Protein 2A4C (pdb70)

Solvent-accessible surface area: 10199 Å² total; per-residue (Å²): 113,11,22,32,34,39,38,18,35,6,32,43,136,68,18,8,128,107,86,20,36,0,3,77,0,40,0,92,97,30,91,73,82,11,90,7,43,1,61,20,40,53,73,21,32,60,92,27,0,61,39,74,50,121,52,0,50,1,54,0,49,94,77,4,46,100,158,126,91,43,79,14,44,3,67,0,34,0,12,36,65,123,73,74,158,99,70,16,75,77,27,93,0,24,0,58,0,52,136,108,16,22,40,34,46,32,19,33,4,39,40,140,70,13,8,126,110,89,24,35,0,2,90,0,34,0,96,100,27,97,63,90,19,73,7,43,2,56,22,42,44,78,20,30,64,75,27,0,69,34,73,52,141,38,0,38,0,63,1,41,103,98,10,63,87,160,143,104,48,69,10,45,0,50,0,43,0,5,36,64,117,85,72,171,87,79,12,75,76,33,111,0,50,0,48,1,54,146

B-factor: mean 41.28, std 3.28, range [13.73, 61.21]

Sequence (198 aa):
SGWVWNQFFVIEEYTGPDPVLVGRLHSDIDSGDGNIKYILSGEGAGTIFVIDDKSGNIHATKTLDREERAQYTLMAQAVDRDTNRPLEPPSEFIVKVQDSGWVWNQFFVIEEYTGPDPVLVGRLHSDIDSGDGNIKYILSGEGAGTIFVIDDKSGNIHATKTLDREERAQYTLMAQAVDRDTNRPLEPPSEFIVKVQD

Organism: Mus musculus (NCBI:txid10090)

Nearest PDB structures (foldseek):
  2a4c-assembly1_B  TM=9.997E-01  e=4.381E-19  Mus musculus
  1zvn-assembly1_B  TM=9.984E-01  e=4.769E-17  Gallus gallus
  2a4e-assembly1_A-2  TM=9.466E-01  e=1.191E-16  Mus musculus
  6cgs-assembly1_B  TM=9.658E-01  e=9.333E-16  Mus musculus
  6cg7-assembly1_B  TM=9.676E-01  e=4.068E-14  Mus musculus

Structure (mmCIF, N/CA/C/O backbone):
data_2A4C
#
_entry.id   2A4C
#
_cell.length_a   76.937
_cell.length_b   76.937
_cell.length_c   102.317
_cell.angle_alpha   90.00
_cell.angle_beta   90.00
_cell.angle_gamma   120.00
#
_symmetry.space_group_name_H-M   'P 32 2 1'
#
loop_
_entity.id
_entity.type
_entity.pdbx_description
1 polymer Cadherin-11
2 water water
#
loop_
_atom_site.group_PDB
_atom_site.id
_atom_site.type_symbol
_atom_site.label_atom_id
_atom_site.label_alt_id
_atom_site.label_comp_id
_atom_site.label_asym_id
_atom_site.label_entity_id
_atom_site.label_seq_id
_atom_site.pdbx_PDB_ins_code
_atom_site.Cartn_x
_atom_site.Cartn_y
_atom_site.Cartn_z
_atom_site.occupancy
_atom_site.B_iso_or_equiv
_atom_site.auth_seq_id
_atom_site.auth_comp_id
_atom_site.auth_asym_id
_atom_site.auth_atom_id
_atom_site.pdbx_PDB_model_num
ATOM 1 N N . SER A 1 1 ? 37.496 -27.203 -25.124 1.00 44.73 0 SER A N 1
ATOM 2 C CA . SER A 1 1 ? 36.513 -27.589 -24.060 1.00 44.38 0 SER A CA 1
ATOM 3 C C . SER A 1 1 ? 35.560 -26.424 -23.748 1.00 43.43 0 SER A C 1
ATOM 4 O O . SER A 1 1 ? 35.509 -25.441 -24.486 1.00 43.62 0 SER A O 1
ATOM 7 N N . GLY A 1 2 ? 34.800 -26.537 -22.666 1.00 42.25 1 GLY A N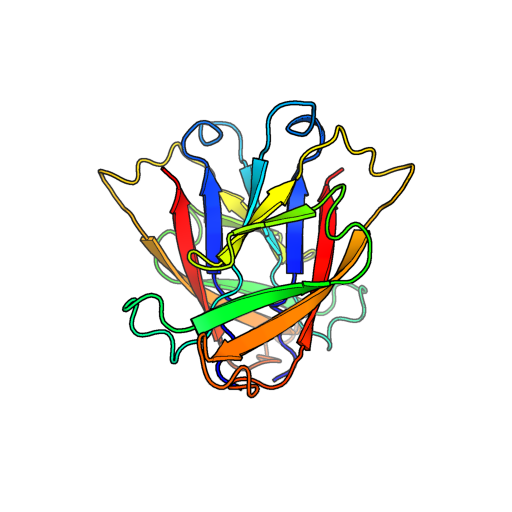 1
ATOM 8 C CA . GLY A 1 2 ? 33.871 -25.482 -22.283 1.00 41.00 1 GLY A CA 1
ATOM 9 C C . GLY A 1 2 ? 34.399 -24.460 -21.278 1.00 40.23 1 GLY A C 1
ATOM 10 O O . GLY A 1 2 ? 33.613 -23.717 -20.680 1.00 40.40 1 GLY A O 1
ATOM 11 N N . TRP A 1 3 ? 35.715 -24.421 -21.070 1.00 39.06 2 TRP A N 1
ATOM 12 C CA . TRP A 1 3 ? 36.303 -23.382 -20.247 1.00 38.03 2 TRP A CA 1
ATOM 13 C C . TRP A 1 3 ? 36.125 -22.042 -20.935 1.00 38.11 2 TRP A C 1
ATOM 14 O O . TRP A 1 3 ? 36.241 -21.956 -22.154 1.00 38.46 2 TRP A O 1
ATOM 25 N N . VAL A 1 4 ? 35.840 -20.997 -20.170 1.00 37.95 3 VAL A N 1
ATOM 26 C CA . VAL A 1 4 ? 35.625 -19.673 -20.746 1.00 37.81 3 VAL A CA 1
ATOM 27 C C . VAL A 1 4 ? 36.748 -18.738 -20.324 1.00 38.05 3 VAL A C 1
ATOM 28 O O . VAL A 1 4 ? 36.790 -18.299 -19.184 1.00 38.22 3 VAL A O 1
ATOM 32 N N . TRP A 1 5 ? 37.657 -18.418 -21.233 1.00 38.30 4 TRP A N 1
ATOM 33 C CA . TRP A 1 5 ? 38.830 -17.620 -20.842 1.00 38.38 4 TRP A CA 1
ATOM 34 C C . TRP A 1 5 ? 38.796 -16.205 -21.437 1.00 39.39 4 TRP A C 1
ATOM 35 O O . TRP A 1 5 ? 39.650 -15.357 -21.146 1.00 39.75 4 TRP A O 1
ATOM 46 N N . ASN A 1 6 ? 37.791 -15.949 -22.257 1.00 40.44 5 ASN A N 1
ATOM 47 C CA . ASN A 1 6 ? 37.805 -14.787 -23.131 1.00 41.31 5 ASN A CA 1
ATOM 48 C C . ASN A 1 6 ? 36.892 -13.697 -22.600 1.00 41.93 5 ASN A C 1
ATOM 49 O O . ASN A 1 6 ? 36.092 -13.108 -23.329 1.00 42.03 5 ASN A O 1
ATOM 54 N N . GLN A 1 7 ? 36.977 -13.448 -21.307 1.00 42.76 6 GLN A N 1
ATOM 55 C CA . GLN A 1 7 ? 36.360 -12.244 -20.801 1.00 43.88 6 GLN A CA 1
ATOM 56 C C . GLN A 1 7 ? 37.312 -11.538 -19.889 1.00 43.98 6 GLN A C 1
ATOM 57 O O . GLN A 1 7 ? 37.835 -12.143 -18.979 1.00 44.38 6 GLN A O 1
ATOM 63 N N . PHE A 1 8 ? 37.581 -10.272 -20.160 1.00 44.45 7 PHE A N 1
ATOM 64 C CA . PHE A 1 8 ? 38.295 -9.482 -19.186 1.00 45.18 7 PHE A CA 1
ATOM 65 C C . PHE A 1 8 ? 37.303 -8.825 -18.238 1.00 45.54 7 PHE A C 1
ATOM 66 O O . PHE A 1 8 ? 36.088 -9.003 -18.368 1.00 45.77 7 PHE A O 1
ATOM 74 N N . PHE A 1 9 ? 37.823 -8.092 -17.264 1.00 46.00 8 PHE A N 1
ATOM 75 C CA . PHE A 1 9 ? 36.982 -7.326 -16.341 1.00 46.54 8 PHE A CA 1
ATOM 76 C C . PHE A 1 9 ? 37.722 -6.033 -15.962 1.00 45.77 8 PHE A C 1
ATOM 77 O O . PHE A 1 9 ? 38.961 -5.964 -16.038 1.00 46.03 8 PHE A O 1
ATOM 85 N N . VAL A 1 10 ? 36.968 -5.025 -15.537 1.00 44.48 9 VAL A N 1
ATOM 86 C CA . VAL A 1 10 ? 37.557 -3.819 -14.981 1.00 43.34 9 VAL A CA 1
ATOM 87 C C . VAL A 1 10 ? 36.839 -3.492 -13.678 1.00 42.96 9 VAL A C 1
ATOM 88 O O . VAL A 1 10 ? 35.611 -3.545 -13.635 1.00 43.04 9 VAL A O 1
ATOM 92 N N . ILE A 1 11 ? 37.578 -3.196 -12.608 1.00 42.30 10 ILE A N 1
ATOM 93 C CA . ILE A 1 11 ? 36.926 -2.760 -11.368 1.00 41.82 10 ILE A CA 1
ATOM 94 C C . ILE A 1 11 ? 36.525 -1.305 -11.526 1.00 41.61 10 ILE A C 1
ATOM 95 O O . ILE A 1 11 ? 37.365 -0.459 -11.834 1.00 41.19 10 ILE A O 1
ATOM 100 N N . GLU A 1 12 ? 35.238 -1.027 -11.311 1.00 41.80 11 GLU A N 1
ATOM 101 C CA . GLU A 1 12 ? 34.673 0.310 -11.485 1.00 41.87 11 GLU A CA 1
ATOM 102 C C . GLU A 1 12 ? 35.575 1.375 -10.913 1.00 42.44 11 GLU A C 1
ATOM 103 O O . GLU A 1 12 ? 35.986 2.290 -11.628 1.00 42.91 11 GLU A O 1
ATOM 109 N N . GLU A 1 13 ? 35.909 1.242 -9.633 1.00 42.75 12 GLU A N 1
ATOM 110 C CA . GLU A 1 13 ? 36.617 2.311 -8.927 1.00 43.01 12 GLU A CA 1
ATOM 111 C C . GLU A 1 13 ? 38.066 2.571 -9.376 1.00 42.73 12 GLU A C 1
ATOM 112 O O . GLU A 1 13 ? 38.770 3.326 -8.732 1.00 42.88 12 GLU A O 1
ATOM 118 N N . TYR A 1 14 ? 38.499 1.956 -10.472 1.00 42.61 13 TYR A N 1
ATOM 119 C CA . TYR A 1 14 ? 39.802 2.251 -11.060 1.00 42.54 13 TYR A CA 1
ATOM 120 C C . TYR A 1 14 ? 39.673 2.942 -12.402 1.00 42.47 13 TYR A C 1
ATOM 121 O O . TYR A 1 14 ? 40.641 3.493 -12.929 1.00 42.81 13 TYR A O 1
ATOM 130 N N . THR A 1 15 ? 38.489 2.894 -12.987 1.00 42.01 14 THR A N 1
ATOM 131 C CA . THR A 1 15 ? 38.295 3.577 -14.243 1.00 41.65 14 THR A CA 1
ATOM 132 C C . THR A 1 15 ? 38.288 5.078 -13.988 1.00 41.41 14 THR A C 1
ATOM 133 O O . THR A 1 15 ? 38.069 5.511 -12.867 1.00 41.44 14 THR A O 1
ATOM 137 N N . GLY A 1 16 ? 38.565 5.864 -15.017 1.00 41.15 15 GLY A N 1
ATOM 138 C CA . GLY A 1 16 ? 38.694 7.301 -14.864 1.00 40.75 15 GLY A CA 1
ATOM 139 C C . GLY A 1 16 ? 39.311 7.870 -16.119 1.00 40.81 15 GLY A C 1
ATOM 140 O O . GLY A 1 16 ? 39.331 7.193 -17.149 1.00 40.72 15 GLY A O 1
ATOM 141 N N . PRO A 1 17 ? 39.814 9.118 -16.054 1.00 40.66 16 PRO A N 1
ATOM 142 C CA . PRO A 1 17 ? 40.518 9.681 -17.200 1.00 40.50 16 PRO A CA 1
ATOM 143 C C . PRO A 1 17 ? 41.914 9.068 -17.404 1.00 40.63 16 PRO A C 1
ATOM 144 O O . PRO A 1 17 ? 42.532 9.301 -18.435 1.00 41.03 16 PRO A O 1
ATOM 148 N N . ASP A 1 18 ? 42.404 8.293 -16.435 1.00 40.75 17 ASP A N 1
ATOM 149 C CA . ASP A 1 18 ? 43.657 7.551 -16.590 1.00 40.53 17 ASP A CA 1
ATOM 150 C C . ASP A 1 18 ? 43.361 6.175 -17.083 1.00 40.28 17 ASP A C 1
ATOM 151 O O . ASP A 1 18 ? 42.572 5.469 -16.462 1.00 40.62 17 ASP A O 1
ATOM 156 N N . PRO A 1 19 ? 43.960 5.802 -18.227 1.00 40.07 18 PRO A N 1
ATOM 157 C CA . PRO A 1 19 ? 43.774 4.492 -18.859 1.00 39.86 18 PRO A CA 1
ATOM 158 C C . PRO A 1 19 ? 44.154 3.337 -17.935 1.00 39.62 18 PRO A C 1
ATOM 159 O O . PRO A 1 19 ? 45.238 3.350 -17.362 1.00 39.59 18 PRO A O 1
ATOM 163 N N . VAL A 1 20 ? 43.255 2.365 -17.785 1.00 39.56 19 VAL A N 1
ATOM 164 C CA . VAL A 1 20 ? 43.516 1.166 -16.977 1.00 39.52 19 VAL A CA 1
ATOM 165 C C . VAL A 1 20 ? 43.729 -0.034 -17.880 1.00 39.40 19 VAL A C 1
ATOM 166 O O . VAL A 1 20 ? 42.997 -0.230 -18.854 1.00 39.19 19 VAL A O 1
ATOM 170 N N . LEU A 1 21 ? 44.717 -0.851 -17.549 1.00 39.19 20 LEU A N 1
ATOM 171 C CA . LEU A 1 21 ? 44.943 -2.059 -18.315 1.00 39.11 20 LEU A CA 1
ATOM 172 C C . LEU A 1 21 ? 43.772 -3.047 -18.170 1.00 39.35 20 LEU A C 1
ATOM 173 O O . LEU A 1 21 ? 43.369 -3.389 -17.062 1.00 39.44 20 LEU A O 1
ATOM 178 N N . VAL A 1 22 ? 43.246 -3.502 -19.306 1.00 39.78 21 VAL A N 1
ATOM 179 C CA . VAL A 1 22 ? 42.098 -4.414 -19.370 1.00 40.00 21 VAL A CA 1
ATOM 180 C C . VAL A 1 22 ? 42.510 -5.874 -19.611 1.00 40.55 21 VAL A C 1
ATOM 181 O O . VAL A 1 22 ? 4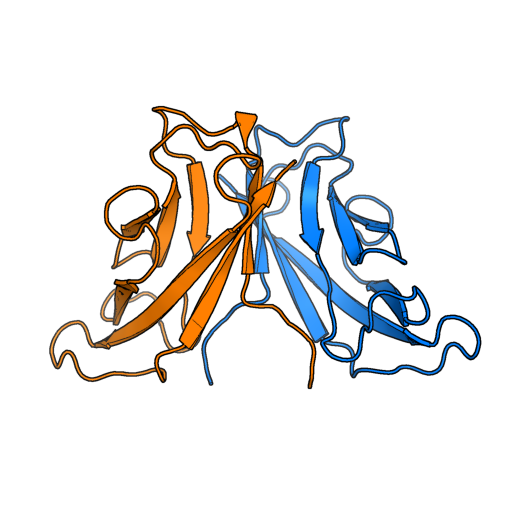1.923 -6.803 -19.037 1.00 40.50 21 VAL A O 1
ATOM 185 N N . GLY A 1 23 ? 43.522 -6.056 -20.459 1.00 40.97 22 GLY A N 1
ATOM 186 C CA . GLY A 1 23 ? 43.939 -7.371 -20.939 1.00 41.57 22 GLY A CA 1
ATOM 187 C C . GLY A 1 23 ? 44.858 -7.266 -22.151 1.00 42.07 22 GLY A C 1
ATOM 188 O O . GLY A 1 23 ? 45.135 -6.171 -22.641 1.00 42.84 22 GLY A O 1
ATOM 189 N N . ARG A 1 24 ? 45.339 -8.408 -22.631 1.00 41.96 23 ARG A N 1
ATOM 190 C CA . ARG A 1 24 ? 46.301 -8.466 -23.725 1.00 42.06 23 ARG A CA 1
ATOM 191 C C . ARG A 1 24 ? 45.654 -9.377 -24.746 1.00 41.53 23 ARG A C 1
ATOM 192 O O . ARG A 1 24 ? 45.107 -10.412 -24.369 1.00 41.76 23 ARG A O 1
ATOM 200 N N . LEU A 1 25 ? 45.666 -9.005 -26.023 1.00 40.85 24 LEU A N 1
ATOM 201 C CA . LEU A 1 25 ? 45.351 -9.987 -27.058 1.00 40.15 24 LEU A CA 1
ATOM 202 C C . LEU A 1 25 ? 46.656 -10.660 -27.370 1.00 40.13 24 LEU A C 1
ATOM 203 O O . LEU A 1 25 ? 47.729 -10.060 -27.229 1.00 40.41 24 LEU A O 1
ATOM 208 N N . HIS A 1 26 ? 46.600 -11.914 -27.774 1.00 40.03 25 HIS A N 1
ATOM 209 C CA . HIS A 1 26 ? 47.852 -12.588 -28.075 1.00 40.04 25 HIS A CA 1
ATOM 210 C C . HIS A 1 26 ? 47.665 -13.863 -28.870 1.00 40.07 25 HIS A C 1
ATOM 211 O O . HIS A 1 26 ? 46.940 -14.750 -28.440 1.00 40.40 25 HIS A O 1
ATOM 218 N N . SER A 1 27 ? 48.313 -13.971 -30.023 1.00 39.77 26 SER A N 1
ATOM 219 C CA . SER A 1 27 ? 48.335 -15.247 -30.686 1.00 39.78 26 SER A CA 1
ATOM 220 C C . SER A 1 27 ? 49.641 -15.981 -30.369 1.00 40.27 26 SER A C 1
ATOM 221 O O . SER A 1 27 ? 50.667 -15.347 -30.108 1.00 40.19 26 SER A O 1
ATOM 224 N N . ASP A 1 28 ? 49.612 -17.314 -30.391 1.00 40.70 27 ASP A N 1
ATOM 225 C CA . ASP A 1 28 ? 50.844 -18.091 -30.206 1.00 41.21 27 ASP A CA 1
ATOM 226 C C . ASP A 1 28 ? 51.693 -18.125 -31.470 1.00 41.20 27 ASP A C 1
ATOM 227 O O . ASP A 1 28 ? 52.824 -18.575 -31.428 1.00 41.25 27 ASP A O 1
ATOM 232 N N . ILE A 1 29 ? 51.179 -17.622 -32.588 1.00 41.41 28 ILE A N 1
ATOM 233 C CA . ILE A 1 29 ? 52.073 -17.427 -33.722 1.00 41.95 28 ILE A CA 1
ATOM 234 C C . ILE A 1 29 ? 52.844 -16.128 -33.642 1.00 41.82 28 ILE A C 1
ATOM 235 O O . ILE A 1 29 ? 53.678 -15.876 -34.492 1.00 42.09 28 ILE A O 1
ATOM 240 N N . ASP A 1 30 ? 52.584 -15.325 -32.612 1.00 41.81 29 ASP A N 1
ATOM 241 C CA . ASP A 1 30 ? 53.378 -14.126 -32.318 1.00 41.87 29 ASP A CA 1
ATOM 242 C C . ASP A 1 30 ? 54.774 -14.555 -31.883 1.00 42.24 29 ASP A C 1
ATOM 243 O O . ASP A 1 30 ? 54.917 -15.286 -30.904 1.00 42.58 29 ASP A O 1
ATOM 248 N N . SER A 1 31 ? 55.803 -14.115 -32.603 1.00 42.50 30 SER A N 1
ATOM 249 C CA . SER A 1 31 ? 57.178 -14.446 -32.222 1.00 42.81 30 SER A CA 1
ATOM 250 C C . SER A 1 31 ? 57.885 -13.266 -31.539 1.00 42.92 30 SER A C 1
ATOM 251 O O . SER A 1 31 ? 59.098 -13.275 -31.385 1.00 42.76 30 SER A O 1
ATOM 254 N N . GLY A 1 32 ? 57.116 -12.258 -31.130 1.00 43.26 31 GLY A N 1
ATOM 255 C CA . GLY A 1 32 ? 57.646 -11.130 -30.370 1.00 43.53 31 GLY A CA 1
ATOM 256 C C . GLY A 1 32 ? 58.607 -10.298 -31.190 1.00 43.77 31 GLY A C 1
ATOM 257 O O . GLY A 1 32 ? 59.568 -9.756 -30.658 1.00 43.83 31 GLY A O 1
ATOM 258 N N . ASP A 1 33 ? 58.346 -10.207 -32.490 1.00 44.04 32 ASP A N 1
ATOM 259 C CA . ASP A 1 33 ? 59.188 -9.459 -33.419 1.00 44.41 32 ASP A CA 1
ATOM 260 C C . ASP A 1 33 ? 58.377 -8.364 -34.096 1.00 44.47 32 ASP A C 1
ATOM 261 O O . ASP A 1 33 ? 58.827 -7.753 -35.066 1.00 44.62 32 ASP A O 1
ATOM 266 N N . GLY A 1 34 ? 57.158 -8.155 -33.606 1.00 44.66 33 GLY A N 1
ATOM 267 C CA . GLY A 1 34 ? 56.285 -7.089 -34.099 1.00 44.67 33 GLY A CA 1
ATOM 268 C C . GLY A 1 34 ? 55.678 -7.273 -35.482 1.00 44.59 33 GLY A C 1
ATOM 269 O O . GLY A 1 34 ? 55.042 -6.344 -36.006 1.00 44.70 33 GLY A O 1
ATOM 270 N N . ASN A 1 35 ? 55.850 -8.457 -36.075 1.00 44.19 34 ASN A N 1
ATOM 271 C CA . ASN A 1 35 ? 55.275 -8.711 -37.398 1.00 43.90 34 ASN A CA 1
ATOM 272 C C . ASN A 1 35 ? 53.769 -8.971 -37.426 1.00 43.60 34 ASN A C 1
ATOM 273 O O . ASN A 1 35 ? 53.120 -8.873 -38.474 1.00 43.68 34 ASN A O 1
ATOM 278 N N . ILE A 1 36 ? 53.217 -9.291 -36.261 1.00 43.00 35 ILE A N 1
ATOM 279 C CA . ILE A 1 36 ? 51.778 -9.439 -36.108 1.00 42.30 35 ILE A CA 1
ATOM 280 C C . ILE A 1 36 ? 51.165 -8.127 -35.538 1.00 41.96 35 ILE A C 1
ATOM 281 O O . ILE A 1 36 ? 51.743 -7.493 -34.635 1.00 42.33 35 ILE A O 1
ATOM 286 N N . LYS A 1 37 ? 50.032 -7.707 -36.113 1.00 40.82 36 LYS A N 1
ATOM 287 C CA . LYS A 1 37 ? 49.350 -6.474 -35.742 1.00 39.42 36 LYS A CA 1
ATOM 288 C C . LYS A 1 37 ? 48.032 -6.844 -35.105 1.00 39.30 36 LYS A C 1
ATOM 289 O O . LYS A 1 37 ? 47.256 -7.608 -35.680 1.00 38.96 36 LYS A O 1
ATOM 295 N N . TYR A 1 38 ? 47.773 -6.301 -33.918 1.00 39.15 37 TYR A N 1
ATOM 296 C CA . TYR A 1 38 ? 46.540 -6.625 -33.207 1.00 39.02 37 TYR A CA 1
ATOM 297 C C . TYR A 1 38 ? 45.404 -5.635 -33.472 1.00 39.23 37 TYR A C 1
ATOM 298 O O . TYR A 1 38 ? 45.578 -4.418 -33.377 1.00 39.40 37 TYR A O 1
ATOM 307 N N . ILE A 1 39 ? 44.247 -6.174 -33.842 1.00 39.30 38 ILE A N 1
ATOM 308 C CA . ILE A 1 39 ? 43.115 -5.341 -34.175 1.00 39.65 38 ILE A CA 1
ATOM 309 C C . ILE A 1 39 ? 41.906 -5.690 -33.321 1.00 40.08 38 ILE A C 1
ATOM 310 O O . ILE A 1 39 ? 41.597 -6.862 -33.089 1.00 40.18 38 ILE A O 1
ATOM 315 N N . LEU A 1 40 ? 41.240 -4.628 -32.880 1.00 40.30 39 LEU A N 1
ATOM 316 C CA . LEU A 1 40 ? 40.132 -4.651 -31.953 1.00 40.20 39 LEU A CA 1
ATOM 317 C C . LEU A 1 40 ? 38.947 -4.137 -32.738 1.00 40.37 39 LEU A C 1
ATOM 318 O O . LEU A 1 40 ? 39.090 -3.228 -33.544 1.00 40.70 39 LEU A O 1
ATOM 323 N N . SER A 1 41 ? 37.776 -4.716 -32.546 1.00 40.66 40 SER A N 1
ATOM 324 C CA . SER A 1 41 ? 36.573 -4.145 -33.148 1.00 40.78 40 SER A CA 1
ATOM 325 C C . SER A 1 41 ? 35.306 -4.381 -32.288 1.00 41.37 40 SER A C 1
ATOM 326 O O . SER A 1 41 ? 35.322 -5.134 -31.295 1.00 41.32 40 SER A O 1
ATOM 329 N N . GLY A 1 42 ? 34.215 -3.711 -32.652 1.00 41.75 41 GLY A N 1
ATOM 330 C CA . GLY A 1 42 ? 32.961 -3.866 -31.921 1.00 41.95 41 GLY A CA 1
ATOM 331 C C . GLY A 1 42 ? 32.737 -2.778 -30.892 1.00 42.29 41 GLY A C 1
ATOM 332 O O . GLY A 1 42 ? 33.213 -1.660 -31.048 1.00 42.04 41 GLY A O 1
ATOM 333 N N . GLU A 1 43 ? 32.037 -3.127 -29.813 1.00 42.78 42 GLU A N 1
ATOM 334 C CA . GLU A 1 43 ? 31.485 -2.140 -28.881 1.00 42.61 42 GLU A CA 1
ATOM 335 C C . GLU A 1 43 ? 32.575 -1.424 -28.138 1.00 42.20 42 GLU A C 1
ATOM 336 O O . GLU A 1 43 ? 33.279 -2.026 -27.345 1.00 42.24 42 GLU A O 1
ATOM 342 N N . GLY A 1 44 ? 32.716 -0.139 -28.433 1.00 42.11 43 GLY A N 1
ATOM 343 C CA . GLY A 1 44 ? 33.625 0.749 -27.714 1.00 42.12 43 GLY A CA 1
ATOM 344 C C . GLY A 1 44 ? 35.038 0.724 -28.246 1.00 42.20 43 GLY A C 1
ATOM 345 O O . GLY A 1 44 ? 35.906 1.430 -27.738 1.00 42.34 43 GLY A O 1
ATOM 346 N N . ALA A 1 45 ? 35.267 -0.096 -29.265 1.00 42.09 44 ALA A N 1
ATOM 347 C CA . ALA A 1 45 ? 36.596 -0.271 -29.832 1.00 42.23 44 ALA A CA 1
ATOM 348 C C . ALA A 1 45 ? 37.080 1.044 -30.370 1.00 42.28 44 ALA A C 1
ATOM 349 O O . ALA A 1 45 ? 36.378 1.667 -31.152 1.00 42.95 44 ALA A O 1
ATOM 351 N N . GLY A 1 46 ? 38.264 1.480 -29.944 1.00 42.14 45 GLY A N 1
ATOM 352 C CA . GLY A 1 46 ? 38.841 2.734 -30.449 1.00 41.76 45 GLY A CA 1
ATOM 353 C C . GLY A 1 46 ? 38.375 4.017 -29.761 1.00 41.59 45 GLY A C 1
ATOM 354 O O . GLY A 1 46 ? 38.781 5.121 -30.138 1.00 42.28 45 GLY A O 1
ATOM 355 N N . THR A 1 47 ? 37.512 3.879 -28.758 1.00 40.96 46 THR A N 1
ATOM 356 C CA . THR A 1 47 ? 37.126 4.986 -27.883 1.00 39.79 46 THR A CA 1
ATOM 357 C C . THR A 1 47 ? 37.329 4.502 -26.456 1.00 39.07 46 THR A C 1
ATOM 358 O O . THR A 1 47 ? 38.402 4.708 -25.892 1.00 39.08 46 THR A O 1
ATOM 362 N N . ILE A 1 48 ? 36.320 3.824 -25.902 1.00 38.23 47 ILE A N 1
ATOM 363 C CA . ILE A 1 48 ? 36.359 3.259 -24.547 1.00 37.58 47 ILE A CA 1
ATOM 364 C C . ILE A 1 48 ? 37.613 2.401 -24.385 1.00 37.91 47 ILE A C 1
ATOM 365 O O . ILE A 1 48 ? 38.367 2.563 -23.424 1.00 37.85 47 ILE A O 1
ATOM 370 N N . PHE A 1 49 ? 37.823 1.513 -25.362 1.00 37.99 48 PHE A N 1
ATOM 371 C CA . PHE A 1 49 ? 38.905 0.541 -25.373 1.00 37.86 48 PHE A CA 1
ATOM 372 C C . PHE A 1 49 ? 39.873 0.793 -26.502 1.00 38.29 48 PHE A C 1
ATOM 373 O O . PHE A 1 49 ? 39.497 0.899 -27.673 1.00 38.14 48 PHE A O 1
ATOM 381 N N . VAL A 1 50 ? 41.137 0.836 -26.121 1.00 38.94 49 VAL A N 1
ATOM 382 C CA . VAL A 1 50 ? 42.221 1.218 -26.989 1.00 39.72 49 VAL A CA 1
ATOM 383 C C . VAL A 1 50 ? 43.303 0.122 -26.942 1.00 40.52 49 VAL A C 1
ATOM 384 O O . VAL A 1 50 ? 43.628 -0.413 -25.866 1.00 40.69 49 VAL A O 1
ATOM 388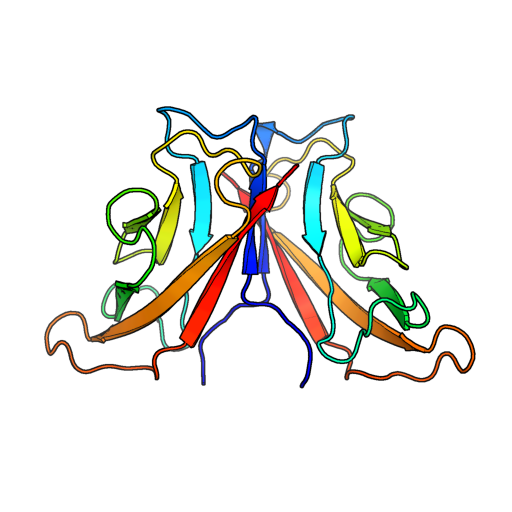 N N . ILE A 1 51 ? 43.855 -0.223 -28.101 1.00 41.15 50 ILE A N 1
ATOM 389 C CA . ILE A 1 51 ? 44.898 -1.247 -28.154 1.00 41.96 50 ILE A CA 1
ATOM 390 C C . ILE A 1 51 ? 46.242 -0.694 -28.637 1.00 42.44 50 ILE A C 1
ATOM 391 O O . ILE A 1 51 ? 46.283 0.225 -29.453 1.00 42.80 50 ILE A O 1
ATOM 396 N N . ASP A 1 52 ? 47.347 -1.225 -28.124 1.00 42.98 51 ASP A N 1
ATOM 397 C CA . ASP A 1 52 ? 48.597 -1.051 -28.849 1.00 43.65 51 ASP A CA 1
ATOM 398 C C . ASP A 1 52 ? 48.739 -2.267 -29.781 1.00 43.04 51 ASP A C 1
ATOM 399 O O . ASP A 1 52 ? 48.839 -3.407 -29.317 1.00 42.32 51 ASP A O 1
ATOM 404 N N . ASP A 1 53 ? 48.719 -2.010 -31.091 1.00 42.60 52 ASP A N 1
ATOM 405 C CA . ASP A 1 53 ? 48.613 -3.093 -32.059 1.00 42.52 52 ASP A CA 1
ATOM 406 C C . ASP A 1 53 ? 49.891 -3.936 -32.147 1.00 42.43 52 ASP A C 1
ATOM 407 O O . ASP A 1 53 ? 49.899 -5.014 -32.760 1.00 42.72 52 ASP A O 1
ATOM 412 N N . LYS A 1 54 ? 50.949 -3.461 -31.492 1.00 42.12 53 LYS A N 1
ATOM 413 C CA . LYS A 1 54 ? 52.207 -4.212 -31.385 1.00 41.81 53 LYS A CA 1
ATOM 414 C C . LYS A 1 54 ? 52.258 -5.215 -30.191 1.00 41.67 53 LYS A C 1
ATOM 415 O O . LYS A 1 54 ? 52.490 -6.405 -30.403 1.00 41.67 53 LYS A O 1
ATOM 421 N N . SER A 1 55 ? 52.031 -4.738 -28.960 1.00 41.33 54 SER A N 1
ATOM 422 C CA . SER A 1 55 ? 52.043 -5.577 -27.734 1.00 41.21 54 SER A CA 1
ATOM 423 C C . SER A 1 55 ? 50.742 -6.354 -27.530 1.00 41.05 54 SER A C 1
ATOM 424 O O . SER A 1 55 ? 50.733 -7.469 -26.973 1.00 40.96 54 SER A O 1
ATOM 427 N N . GLY A 1 56 ? 49.647 -5.728 -27.965 1.00 40.76 55 GLY A N 1
ATOM 428 C CA . GLY A 1 56 ? 48.316 -6.287 -27.851 1.00 40.25 55 GLY A CA 1
ATOM 429 C C . GLY A 1 56 ? 47.645 -5.906 -26.551 1.00 40.27 55 GLY A C 1
ATOM 430 O O . GLY A 1 56 ? 46.572 -6.437 -26.242 1.00 40.39 55 GLY A O 1
ATOM 431 N N . ASN A 1 57 ? 48.272 -5.002 -25.789 1.00 39.83 56 ASN A N 1
ATOM 432 C CA . ASN A 1 57 ? 47.674 -4.468 -24.569 1.00 39.69 56 ASN A CA 1
ATOM 433 C C . ASN A 1 57 ? 46.438 -3.634 -24.860 1.00 39.82 56 ASN A C 1
ATOM 434 O O . ASN A 1 57 ? 46.473 -2.732 -25.708 1.00 40.30 56 ASN A O 1
ATOM 439 N N . ILE A 1 58 ? 45.347 -3.956 -24.166 1.00 39.39 57 ILE A N 1
ATOM 440 C CA . ILE A 1 58 ? 44.096 -3.219 -24.259 1.00 38.89 57 ILE A CA 1
ATOM 441 C C . ILE A 1 58 ? 43.953 -2.310 -23.036 1.00 39.17 57 ILE A C 1
ATOM 442 O O . ILE A 1 58 ? 44.332 -2.699 -21.929 1.00 39.51 57 ILE A O 1
ATOM 447 N N . HIS A 1 59 ? 43.419 -1.102 -23.236 1.00 39.05 58 HIS A N 1
ATOM 448 C CA . HIS A 1 59 ? 43.159 -0.163 -22.134 1.00 38.36 58 HIS A CA 1
ATOM 449 C C . HIS A 1 59 ? 41.763 0.446 -22.178 1.00 38.47 58 HIS A C 1
ATOM 450 O O . HIS A 1 59 ? 41.174 0.615 -23.252 1.00 38.43 58 HIS A O 1
ATOM 457 N N . ALA A 1 60 ? 41.254 0.777 -20.995 1.00 38.48 59 ALA A N 1
ATOM 458 C CA . ALA A 1 60 ? 39.988 1.474 -20.836 1.00 38.50 59 ALA A CA 1
ATOM 459 C C . ALA A 1 60 ? 40.293 2.951 -20.641 1.00 38.69 59 ALA A C 1
ATOM 460 O O . ALA A 1 60 ? 41.112 3.312 -19.794 1.00 39.17 59 ALA A O 1
ATOM 462 N N . THR A 1 61 ? 39.631 3.808 -21.409 1.00 38.57 60 THR A N 1
ATOM 463 C CA . THR A 1 61 ? 40.016 5.222 -21.477 1.00 38.56 60 THR A CA 1
ATOM 464 C C . THR A 1 61 ? 39.139 6.172 -20.664 1.00 38.00 60 THR A C 1
ATOM 465 O O . THR A 1 61 ? 39.443 7.343 -20.565 1.00 37.92 60 THR A O 1
ATOM 469 N N . LYS A 1 62 ? 38.080 5.638 -20.062 1.00 37.78 61 LYS A N 1
ATOM 470 C CA . LYS A 1 62 ? 36.955 6.393 -19.525 1.00 37.17 61 LYS A CA 1
ATOM 471 C C . LYS A 1 62 ? 36.620 5.821 -18.161 1.00 37.22 61 LYS A C 1
ATOM 472 O O . LYS A 1 62 ? 37.090 4.751 -17.793 1.00 37.17 61 LYS A O 1
ATOM 478 N N . THR A 1 63 ? 35.802 6.529 -17.404 1.00 37.45 62 THR A N 1
ATOM 479 C CA . THR A 1 63 ? 35.127 5.924 -16.270 1.00 37.60 62 THR A CA 1
ATOM 480 C C . THR A 1 63 ? 34.072 4.970 -16.813 1.00 38.12 62 THR A C 1
ATOM 481 O O . THR A 1 63 ? 33.420 5.257 -17.821 1.00 38.02 62 THR A O 1
ATOM 485 N N . LEU A 1 64 ? 33.895 3.841 -16.140 1.00 38.66 63 LEU A N 1
ATOM 486 C CA . LEU A 1 64 ? 32.835 2.906 -16.503 1.00 38.94 63 LEU A CA 1
ATOM 487 C C . LEU A 1 64 ? 31.924 2.650 -15.310 1.00 39.24 63 LEU A C 1
ATOM 488 O O . LEU A 1 64 ? 32.366 2.671 -14.163 1.00 39.74 63 LEU A O 1
ATOM 493 N N . ASP A 1 65 ? 30.649 2.428 -15.592 1.00 39.54 64 ASP A N 1
ATOM 494 C CA . ASP A 1 65 ? 29.637 2.260 -14.564 1.00 39.66 64 ASP A CA 1
ATOM 495 C C . ASP A 1 65 ? 28.735 1.099 -14.992 1.00 39.76 64 ASP A C 1
ATOM 496 O O . ASP A 1 65 ? 28.020 1.207 -15.986 1.00 40.06 64 ASP A O 1
ATOM 501 N N . ARG A 1 66 ? 28.780 -0.010 -14.260 1.00 39.72 65 ARG A N 1
ATOM 502 C CA . ARG A 1 66 ? 28.025 -1.210 -14.633 1.00 40.23 65 ARG A CA 1
ATOM 503 C C . ARG A 1 66 ? 26.508 -0.997 -14.594 1.00 40.18 65 ARG A C 1
ATOM 504 O O . ARG A 1 66 ? 25.752 -1.770 -15.174 1.00 40.11 65 ARG A O 1
ATOM 512 N N . GLU A 1 67 ? 26.079 0.045 -13.894 1.00 40.57 66 GLU A N 1
ATOM 513 C CA . GLU A 1 67 ? 24.707 0.489 -13.918 1.00 41.11 66 GLU A CA 1
ATOM 514 C C . GLU A 1 67 ? 24.369 0.880 -15.354 1.00 41.24 66 GLU A C 1
ATOM 515 O O . GLU A 1 67 ? 23.352 0.465 -15.887 1.00 41.10 66 GLU A O 1
ATOM 521 N N . GLU A 1 68 ? 25.237 1.663 -15.986 1.00 41.81 67 GLU A N 1
ATOM 522 C CA . GLU A 1 68 ? 25.009 2.104 -17.365 1.00 42.79 67 GLU A CA 1
ATOM 523 C C . GLU A 1 68 ? 25.305 1.024 -18.401 1.00 42.88 67 GLU A C 1
ATOM 524 O O . GLU A 1 68 ? 24.629 0.949 -19.418 1.00 43.27 67 GLU A O 1
ATOM 530 N N . ARG A 1 69 ? 26.342 0.226 -18.161 1.00 43.08 68 ARG A N 1
ATOM 531 C CA . ARG A 1 69 ? 26.738 -0.842 -19.059 1.00 43.34 68 ARG A CA 1
ATOM 532 C C . ARG A 1 69 ? 27.461 -1.919 -18.321 1.00 43.08 68 ARG A C 1
ATOM 533 O O . ARG A 1 69 ? 28.567 -1.693 -17.831 1.00 43.08 68 ARG A O 1
ATOM 541 N N . ALA A 1 70 ? 26.860 -3.099 -18.269 1.00 42.86 69 ALA A N 1
ATOM 542 C CA . ALA A 1 70 ? 27.462 -4.216 -17.555 1.00 42.65 69 ALA A CA 1
ATOM 543 C C . ALA A 1 70 ? 28.594 -4.817 -18.359 1.00 42.41 69 ALA A C 1
ATOM 544 O O . ALA A 1 70 ? 29.547 -5.355 -17.800 1.00 42.25 69 ALA A O 1
ATOM 546 N N . GLN A 1 71 ? 28.494 -4.693 -19.677 1.00 42.31 70 GLN A N 1
ATOM 547 C CA . GLN A 1 71 ? 29.199 -5.596 -20.563 1.00 42.08 70 GLN A CA 1
ATOM 548 C C . GLN A 1 71 ? 29.511 -5.008 -21.936 1.00 41.68 70 GLN A C 1
ATOM 549 O O . GLN A 1 71 ? 28.662 -4.359 -22.557 1.00 41.98 70 GLN A O 1
ATOM 555 N N . TYR A 1 72 ? 30.722 -5.251 -22.417 1.00 41.11 71 TYR A N 1
ATOM 556 C CA . TYR A 1 72 ? 31.088 -4.844 -23.773 1.00 40.98 71 TYR A CA 1
ATOM 557 C C . TYR A 1 72 ? 31.510 -6.076 -24.546 1.00 41.06 71 TYR A C 1
ATOM 558 O O . TYR A 1 72 ? 32.404 -6.793 -24.104 1.00 41.57 71 TYR A O 1
ATOM 567 N N . THR A 1 73 ? 30.871 -6.329 -25.683 1.00 40.69 72 THR A N 1
ATOM 568 C CA . THR A 1 73 ? 31.302 -7.401 -26.554 1.00 40.64 72 THR A CA 1
ATOM 569 C C . THR A 1 73 ? 32.176 -6.857 -27.674 1.00 40.91 72 THR A C 1
ATOM 570 O O . THR A 1 73 ? 31.750 -5.977 -28.445 1.00 41.13 72 THR A O 1
ATOM 574 N N . LEU A 1 74 ? 33.400 -7.375 -27.752 1.00 40.79 73 LEU A N 1
ATOM 575 C CA . LEU A 1 74 ? 34.318 -6.997 -28.816 1.00 41.10 73 LEU A CA 1
ATOM 576 C C . LEU A 1 74 ? 34.875 -8.185 -29.589 1.00 41.89 73 LEU A C 1
ATOM 577 O O . LEU A 1 74 ? 34.574 -9.364 -29.315 1.00 42.18 73 LEU A O 1
ATOM 582 N N . MET A 1 75 ? 35.716 -7.851 -30.557 1.00 42.31 74 MET A N 1
ATOM 583 C CA . MET A 1 75 ? 36.206 -8.804 -31.513 1.00 42.63 74 MET A CA 1
ATOM 584 C C . MET A 1 75 ? 37.719 -8.627 -31.582 1.00 42.34 74 MET A C 1
ATOM 585 O O . MET A 1 75 ? 38.219 -7.499 -31.681 1.00 42.58 74 MET A O 1
ATOM 590 N N . ALA A 1 76 ? 38.445 -9.740 -31.494 1.00 41.74 75 ALA A N 1
ATOM 591 C CA . ALA A 1 76 ? 39.903 -9.733 -31.590 1.00 41.14 75 ALA A CA 1
ATOM 592 C C . ALA A 1 76 ? 40.326 -10.226 -32.953 1.00 41.16 75 ALA A C 1
ATOM 593 O O . ALA A 1 76 ? 39.848 -11.263 -33.421 1.00 41.46 75 ALA A O 1
ATOM 595 N N . GLN A 1 77 ? 41.220 -9.490 -33.597 1.00 40.96 76 GLN A N 1
ATOM 596 C CA . GLN A 1 77 ? 41.792 -9.934 -34.864 1.00 41.00 76 GLN A CA 1
ATOM 597 C C . GLN A 1 77 ? 43.304 -9.772 -34.845 1.00 40.97 76 GLN A C 1
ATOM 598 O O . GLN A 1 77 ? 43.853 -9.012 -34.038 1.00 41.47 76 GLN A O 1
ATOM 604 N N . ALA A 1 78 ? 43.971 -10.486 -35.745 1.00 40.61 77 ALA A N 1
ATOM 605 C CA . ALA A 1 78 ? 45.406 -10.361 -35.951 1.00 40.08 77 ALA A CA 1
ATOM 606 C C . ALA A 1 78 ? 45.698 -10.411 -37.435 1.00 40.20 77 ALA A C 1
ATOM 607 O O . ALA A 1 78 ? 45.282 -11.328 -38.136 1.00 40.60 77 ALA A O 1
ATOM 609 N N . VAL A 1 79 ? 46.419 -9.421 -37.925 1.00 40.19 78 VAL A N 1
ATOM 610 C CA . VAL A 1 79 ? 46.861 -9.461 -39.303 1.00 39.85 78 VAL A CA 1
ATOM 611 C C . VAL A 1 79 ? 48.365 -9.413 -39.383 1.00 39.87 78 VAL A C 1
ATOM 612 O O . VAL A 1 79 ? 49.028 -9.084 -38.412 1.00 40.27 78 VAL A O 1
ATOM 616 N N . ASP A 1 80 ? 48.896 -9.763 -40.542 1.00 39.66 79 ASP A N 1
ATOM 617 C CA . ASP A 1 80 ? 50.292 -9.594 -40.807 1.00 39.69 79 ASP A CA 1
ATOM 618 C C . ASP A 1 80 ? 50.528 -8.095 -40.922 1.00 39.87 79 ASP A C 1
ATOM 619 O O . ASP A 1 80 ? 49.819 -7.416 -41.657 1.00 39.67 79 ASP A O 1
ATOM 624 N N . ARG A 1 81 ? 51.521 -7.586 -40.197 1.00 40.44 80 ARG A N 1
ATOM 625 C CA . ARG A 1 81 ? 51.758 -6.135 -40.094 1.00 41.05 80 ARG A CA 1
ATOM 626 C C . ARG A 1 81 ? 51.841 -5.362 -41.425 1.00 41.35 80 ARG A C 1
ATOM 627 O O . ARG A 1 81 ? 51.475 -4.189 -41.449 1.00 41.72 80 ARG A O 1
ATOM 635 N N . ASP A 1 82 ? 52.309 -5.976 -42.512 1.00 41.47 81 ASP A N 1
ATOM 636 C CA . ASP A 1 82 ? 52.363 -5.233 -43.785 1.00 41.92 81 ASP A CA 1
ATOM 637 C C . ASP A 1 82 ? 51.493 -5.723 -44.924 1.00 41.68 81 ASP A C 1
ATOM 638 O O . ASP A 1 82 ? 51.063 -4.918 -45.741 1.00 41.91 81 ASP A O 1
ATOM 643 N N . THR A 1 83 ? 51.244 -7.024 -45.003 1.00 41.53 82 THR A N 1
ATOM 644 C CA . THR A 1 83 ? 50.326 -7.533 -46.021 1.00 41.34 82 THR A CA 1
ATOM 645 C C . THR A 1 83 ? 48.883 -7.266 -45.575 1.00 41.16 82 THR A C 1
ATOM 646 O O . THR A 1 83 ? 47.969 -7.175 -46.399 1.00 41.47 82 THR A O 1
ATOM 650 N N . ASN A 1 84 ? 48.697 -7.129 -44.266 1.00 40.53 83 ASN A N 1
ATOM 651 C CA . ASN A 1 84 ? 47.374 -7.079 -43.660 1.00 40.25 83 ASN A CA 1
ATOM 652 C C . ASN A 1 84 ? 46.541 -8.356 -43.809 1.00 40.43 83 ASN A C 1
ATOM 653 O O . ASN A 1 84 ? 45.369 -8.350 -43.485 1.00 40.74 83 ASN A O 1
ATOM 658 N N . ARG A 1 85 ? 47.123 -9.451 -44.288 1.00 40.38 84 ARG A N 1
ATOM 659 C CA . ARG A 1 85 ? 46.395 -10.713 -44.336 1.00 40.54 84 ARG A CA 1
ATOM 660 C C . ARG A 1 85 ? 46.056 -11.172 -42.923 1.00 40.33 84 ARG A C 1
ATOM 661 O O . ARG A 1 85 ? 46.945 -11.195 -42.070 1.00 40.96 84 ARG A O 1
ATOM 669 N N . PRO A 1 86 ? 44.786 -11.560 -42.661 1.00 39.72 85 PRO A N 1
ATOM 670 C CA . PRO A 1 86 ? 44.523 -12.135 -41.346 1.00 38.92 85 PRO A CA 1
ATOM 671 C C . PRO A 1 86 ? 45.416 -13.338 -41.112 1.00 38.45 85 PRO A C 1
ATOM 672 O O . PRO A 1 86 ? 45.684 -14.099 -42.042 1.00 37.80 85 PRO A O 1
ATOM 676 N N . LEU A 1 87 ? 45.886 -13.479 -39.875 1.00 38.44 86 LEU A N 1
ATOM 677 C CA . LEU A 1 87 ? 46.652 -14.650 -39.449 1.00 38.10 86 LEU A CA 1
ATOM 678 C C . LEU A 1 87 ? 45.891 -15.550 -38.497 1.00 38.24 86 LEU A C 1
ATOM 679 O O . LEU A 1 87 ? 46.396 -16.601 -38.147 1.00 38.93 86 LEU A O 1
ATOM 684 N N . GLU A 1 88 ? 44.711 -15.129 -38.053 1.00 38.27 87 GLU A N 1
ATOM 685 C CA . GLU A 1 88 ? 43.902 -15.882 -37.095 1.00 38.65 87 GLU A CA 1
ATOM 686 C C . GLU A 1 88 ? 42.447 -15.682 -37.444 1.00 38.87 87 GLU A C 1
ATOM 687 O O . GLU A 1 88 ? 42.110 -14.679 -38.054 1.00 39.59 87 GLU A O 1
ATOM 693 N N . PRO A 1 89 ? 41.553 -16.590 -37.035 1.00 38.93 88 PRO A N 1
ATOM 694 C CA . PRO A 1 89 ? 40.184 -16.148 -37.283 1.00 39.39 88 PRO A CA 1
ATOM 695 C C . PRO A 1 89 ? 39.784 -15.109 -36.231 1.00 39.81 88 PRO A C 1
ATOM 696 O O . PRO A 1 89 ? 40.305 -15.145 -35.111 1.00 40.29 88 PRO A O 1
ATOM 700 N N . PRO A 1 90 ? 38.879 -14.177 -36.569 1.00 39.81 89 PRO A N 1
ATOM 701 C CA . PRO A 1 90 ? 38.389 -13.320 -35.492 1.00 39.98 89 PRO A CA 1
ATOM 702 C C . PRO A 1 90 ? 37.878 -14.168 -34.300 1.00 40.13 89 PRO A C 1
ATOM 703 O O . PRO A 1 90 ? 37.349 -15.265 -34.494 1.00 39.65 89 PRO A O 1
ATOM 707 N N . SER A 1 91 ? 38.072 -13.667 -33.086 1.00 40.35 90 SER A N 1
ATOM 708 C CA . SER A 1 91 ? 37.593 -14.322 -31.876 1.00 40.43 90 SER A CA 1
ATOM 709 C C . SER A 1 91 ? 36.865 -13.266 -31.069 1.00 40.54 90 SER A C 1
ATOM 710 O O . SER A 1 91 ? 37.415 -12.194 -30.812 1.00 40.89 90 SER A O 1
ATOM 713 N N . GLU A 1 92 ? 35.618 -13.539 -30.706 1.00 40.46 91 GLU A N 1
ATOM 714 C CA . GLU A 1 92 ? 34.852 -12.613 -29.872 1.00 40.26 91 GLU A CA 1
ATOM 715 C C . GLU A 1 92 ? 35.337 -12.694 -28.407 1.00 40.18 91 GLU A C 1
ATOM 716 O O . GLU A 1 92 ? 35.748 -13.750 -27.947 1.00 40.02 91 GLU A O 1
ATOM 722 N N . PHE A 1 93 ? 35.348 -11.570 -27.696 1.00 39.87 92 PHE A N 1
ATOM 723 C CA . PHE A 1 93 ? 35.633 -11.566 -26.260 1.00 39.40 92 PHE A CA 1
ATOM 724 C C . PHE A 1 93 ? 34.819 -10.445 -25.642 1.00 39.09 92 PHE A C 1
ATOM 725 O O . PHE A 1 93 ? 34.403 -9.524 -26.346 1.00 39.08 92 PHE A O 1
ATOM 733 N N . ILE A 1 94 ? 34.546 -10.527 -24.348 1.00 38.68 93 ILE A N 1
ATOM 734 C CA . ILE A 1 94 ? 33.742 -9.480 -23.731 1.00 38.79 93 ILE A CA 1
ATOM 735 C C . ILE A 1 94 ? 34.446 -8.893 -22.521 1.00 38.81 93 ILE A C 1
ATOM 736 O O . ILE A 1 94 ? 35.203 -9.593 -21.859 1.00 39.17 93 ILE A O 1
ATOM 741 N N . VAL A 1 95 ? 34.259 -7.603 -22.260 1.00 38.67 94 VAL A N 1
ATOM 742 C CA . VAL A 1 95 ? 34.796 -7.056 -21.016 1.00 38.53 94 VAL A CA 1
ATOM 743 C C . VAL A 1 95 ? 33.640 -6.731 -20.084 1.00 38.67 94 VAL A C 1
ATOM 744 O O . VAL A 1 95 ? 32.647 -6.128 -20.497 1.00 38.66 94 VAL A O 1
ATOM 748 N N . LYS A 1 96 ? 33.770 -7.182 -18.840 1.00 38.95 95 LYS A N 1
ATOM 749 C CA . LYS A 1 96 ? 32.756 -6.975 -17.812 1.00 39.17 95 LYS A CA 1
ATOM 750 C C . LYS A 1 96 ? 33.125 -5.857 -16.836 1.00 39.37 95 LYS A C 1
ATOM 751 O O . LYS A 1 96 ? 34.250 -5.780 -16.331 1.00 39.00 95 LYS A O 1
ATOM 757 N N . VAL A 1 97 ? 32.160 -4.982 -16.583 1.00 40.01 96 VAL A N 1
ATOM 758 C CA . VAL A 1 97 ? 32.373 -3.849 -15.698 1.00 40.62 96 VAL A CA 1
ATOM 759 C C . VAL A 1 97 ? 32.007 -4.293 -14.291 1.00 41.40 96 VAL A C 1
ATOM 760 O O . VAL A 1 97 ? 30.850 -4.619 -13.993 1.00 41.46 96 VAL A O 1
ATOM 764 N N . GLN A 1 98 ? 33.014 -4.320 -13.431 1.00 42.11 97 GLN A N 1
ATOM 765 C CA . GLN A 1 98 ? 32.889 -5.022 -12.187 1.00 42.85 97 GLN A CA 1
ATOM 766 C C . GLN A 1 98 ? 32.450 -4.150 -11.052 1.00 43.44 97 GLN A C 1
ATOM 767 O O . GLN A 1 98 ? 32.968 -3.062 -10.823 1.00 43.22 97 GLN A O 1
ATOM 773 N N . ASP A 1 99 ? 31.483 -4.691 -10.331 1.00 44.83 98 ASP A N 1
ATOM 774 C CA . ASP A 1 99 ? 30.831 -4.063 -9.194 1.00 45.70 98 ASP A CA 1
ATOM 775 C C . ASP A 1 99 ? 31.757 -3.406 -8.172 1.00 45.73 98 ASP A C 1
ATOM 776 O O . ASP A 1 99 ? 32.891 -3.821 -7.908 1.00 45.74 98 ASP A O 1
ATOM 782 N N . SER B 1 1 ? 42.903 -22.322 -32.071 1.00 39.63 0 SER B N 1
ATOM 783 C CA . SER B 1 1 ? 43.208 -21.450 -33.221 1.00 39.09 0 SER B CA 1
ATOM 784 C C . SER B 1 1 ? 44.484 -20.683 -32.926 1.00 39.43 0 SER B C 1
ATOM 785 O O . SER B 1 1 ? 44.921 -19.871 -33.724 1.00 40.37 0 SER B O 1
ATOM 788 N N . GLY B 1 2 ? 45.103 -20.905 -31.783 1.00 39.19 1 GLY B N 1
ATOM 789 C CA . GLY B 1 2 ? 46.318 -20.132 -31.507 1.00 39.15 1 GLY B CA 1
ATOM 790 C C . GLY B 1 2 ? 46.161 -18.812 -30.752 1.00 38.71 1 GLY B C 1
ATOM 791 O O . GLY B 1 2 ? 47.139 -18.299 -30.219 1.00 38.89 1 GLY B O 1
ATOM 792 N N . TRP B 1 3 ? 44.952 -18.250 -30.692 1.00 38.15 2 TRP B N 1
ATOM 793 C CA . TRP B 1 3 ? 44.689 -17.194 -29.718 1.00 37.31 2 TRP B CA 1
ATOM 794 C C . TRP B 1 3 ? 44.999 -17.769 -28.352 1.00 37.16 2 TRP B C 1
ATOM 795 O O . TRP B 1 3 ? 44.910 -18.961 -28.175 1.00 37.75 2 TRP B O 1
ATOM 806 N N . VAL B 1 4 ? 45.398 -16.931 -27.405 1.00 36.92 3 VAL B N 1
ATOM 807 C CA . VAL B 1 4 ? 45.687 -17.345 -26.038 1.00 36.27 3 VAL B CA 1
ATOM 808 C C . VAL B 1 4 ? 44.860 -16.470 -25.111 1.00 36.36 3 VAL B C 1
ATOM 809 O O . VAL B 1 4 ? 44.946 -15.253 -25.146 1.00 36.28 3 VAL B O 1
ATOM 813 N N . TRP B 1 5 ? 44.029 -17.092 -24.298 1.00 36.62 4 TRP B N 1
ATOM 814 C CA . TRP B 1 5 ? 43.051 -16.343 -23.532 1.00 36.65 4 TRP B CA 1
ATOM 815 C C . TRP B 1 5 ? 43.130 -16.709 -22.057 1.00 37.62 4 TRP B C 1
ATOM 816 O O . TRP B 1 5 ? 42.549 -16.037 -21.219 1.00 38.13 4 TRP B O 1
ATOM 827 N N . ASN B 1 6 ? 43.812 -17.796 -21.739 1.00 38.81 5 ASN B N 1
ATOM 828 C CA . ASN B 1 6 ? 43.837 -18.300 -20.372 1.00 40.24 5 ASN B CA 1
ATOM 829 C C . ASN B 1 6 ? 44.949 -17.667 -19.521 1.00 41.22 5 ASN B C 1
ATOM 830 O O . ASN B 1 6 ? 45.854 -18.348 -19.016 1.00 41.25 5 ASN B O 1
ATOM 835 N N . GLN B 1 7 ? 44.896 -16.346 -19.402 1.00 42.22 6 GLN B N 1
ATOM 836 C CA . GLN B 1 7 ? 45.685 -15.656 -18.403 1.00 43.53 6 GLN B CA 1
ATOM 837 C C . GLN B 1 7 ? 44.913 -14.547 -17.736 1.00 43.75 6 GLN B C 1
ATOM 838 O O . GLN B 1 7 ? 44.056 -13.913 -18.347 1.00 43.71 6 GLN B O 1
ATOM 844 N N . PHE B 1 8 ? 45.189 -14.351 -16.455 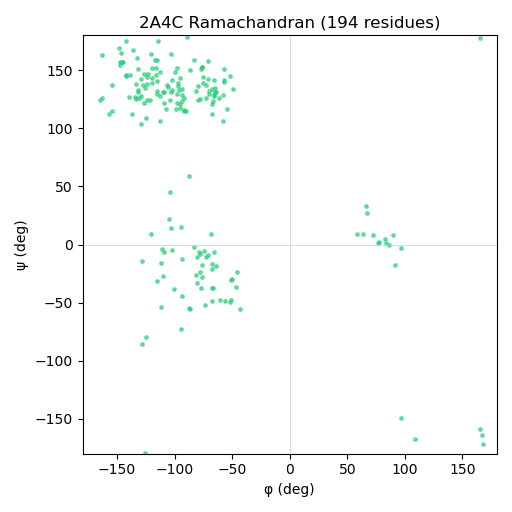1.00 44.53 7 PHE B N 1
ATOM 845 C CA . PHE B 1 8 ? 44.723 -13.158 -15.765 1.00 45.27 7 PHE B CA 1
ATOM 846 C C . PHE B 1 8 ? 45.945 -12.354 -15.393 1.00 45.60 7 PHE B C 1
ATOM 847 O O . PHE B 1 8 ? 47.078 -12.785 -15.639 1.00 46.13 7 PHE B O 1
ATOM 855 N N . PHE B 1 9 ? 45.727 -11.177 -14.833 1.00 45.81 8 PHE B N 1
ATOM 856 C CA . PHE B 1 9 ? 46.838 -10.333 -14.432 1.00 46.02 8 PHE B CA 1
ATOM 857 C C . PHE B 1 9 ? 46.382 -9.577 -13.205 1.00 45.25 8 PHE B C 1
ATOM 858 O O . PHE B 1 9 ? 45.183 -9.379 -12.994 1.00 45.21 8 PHE B O 1
ATOM 866 N N . VAL B 1 10 ? 47.335 -9.168 -12.386 1.00 44.37 9 VAL B N 1
ATOM 867 C CA . VAL B 1 10 ? 47.028 -8.271 -11.291 1.00 43.60 9 VAL B CA 1
ATOM 868 C C . VAL B 1 10 ? 47.988 -7.122 -11.349 1.00 42.97 9 VAL B C 1
ATOM 869 O O . VAL B 1 10 ? 49.197 -7.305 -11.412 1.00 42.93 9 VAL B O 1
ATOM 873 N N . ILE B 1 11 ? 47.444 -5.910 -11.328 1.00 42.38 10 ILE B N 1
ATOM 874 C CA . ILE B 1 11 ? 48.256 -4.703 -11.428 1.00 41.93 10 ILE B CA 1
ATOM 875 C C . ILE B 1 11 ? 48.659 -4.193 -10.049 1.00 41.78 10 ILE B C 1
ATOM 876 O O . ILE B 1 11 ? 47.812 -3.778 -9.258 1.00 41.76 10 ILE B O 1
ATOM 881 N N . GLU B 1 12 ? 49.957 -4.227 -9.767 1.00 41.74 11 GLU B N 1
ATOM 882 C CA . GLU B 1 12 ? 50.459 -4.832 -8.539 1.00 42.12 11 GLU B CA 1
ATOM 883 C C . GLU B 1 12 ? 50.174 -3.947 -7.331 1.00 42.75 11 GLU B C 1
ATOM 884 O O . GLU B 1 12 ? 49.610 -4.402 -6.336 1.00 43.12 11 GLU B O 1
ATOM 890 N N . GLU B 1 13 ? 50.566 -2.681 -7.425 1.00 43.03 12 GLU B N 1
ATOM 891 C CA . GLU B 1 13 ? 50.388 -1.739 -6.327 1.00 43.47 12 GLU B CA 1
ATOM 892 C C . GLU B 1 13 ? 48.987 -1.845 -5.732 1.00 43.67 12 GLU B C 1
ATOM 893 O O . GLU B 1 13 ? 48.763 -1.477 -4.579 1.00 43.95 12 GLU B O 1
ATOM 899 N N . TYR B 1 14 ? 48.049 -2.350 -6.527 1.00 43.72 13 TYR B N 1
ATOM 900 C CA . TYR B 1 14 ? 46.696 -2.605 -6.048 1.00 43.77 13 TYR B CA 1
ATOM 901 C C . TYR B 1 14 ? 46.677 -3.730 -5.019 1.00 43.84 13 TYR B C 1
ATOM 902 O O . TYR B 1 14 ? 45.705 -3.896 -4.283 1.00 44.29 13 TYR B O 1
ATOM 911 N N . THR B 1 15 ? 47.759 -4.502 -4.974 1.00 43.44 14 THR B N 1
ATOM 912 C CA . THR B 1 15 ? 47.842 -5.653 -4.084 1.00 42.91 14 THR B CA 1
ATOM 913 C C . THR B 1 15 ? 48.269 -5.235 -2.681 1.00 42.67 14 THR B C 1
ATOM 914 O O . THR B 1 15 ? 48.863 -4.173 -2.493 1.00 42.55 14 THR B O 1
ATOM 918 N N . GLY B 1 16 ? 47.964 -6.077 -1.699 1.00 42.48 15 GLY B N 1
ATOM 919 C CA . GLY B 1 16 ? 48.278 -5.777 -0.305 1.00 42.22 15 GLY B CA 1
ATOM 920 C C . GLY B 1 16 ? 47.515 -6.721 0.607 1.00 42.04 15 GLY B C 1
ATOM 921 O O . GLY B 1 16 ? 47.113 -7.798 0.174 1.00 42.04 15 GLY B O 1
ATOM 922 N N . PRO B 1 17 ? 47.330 -6.336 1.885 1.00 41.94 16 PRO B N 1
ATOM 923 C CA . PRO B 1 17 ? 46.364 -7.028 2.752 1.00 41.67 16 PRO B CA 1
ATOM 924 C C . PRO B 1 17 ? 44.941 -7.190 2.140 1.00 41.65 16 PRO B C 1
ATOM 925 O O . PRO B 1 17 ? 44.401 -8.299 2.173 1.00 41.70 16 PRO B O 1
ATOM 929 N N . ASP B 1 18 ? 44.361 -6.116 1.581 1.00 41.48 17 ASP B N 1
ATOM 930 C CA . ASP B 1 18 ? 43.013 -6.144 0.962 1.00 41.26 17 ASP B CA 1
ATOM 931 C C . ASP B 1 18 ? 42.961 -7.004 -0.290 1.00 41.06 17 ASP B C 1
ATOM 932 O O . ASP B 1 18 ? 43.715 -6.752 -1.235 1.00 41.37 17 ASP B O 1
ATOM 937 N N . PRO B 1 19 ? 42.060 -8.009 -0.317 1.00 40.67 18 PRO B N 1
ATOM 938 C CA . PRO B 1 19 ? 41.998 -8.940 -1.450 1.00 40.39 18 PRO B CA 1
ATOM 939 C C . PRO B 1 19 ? 41.530 -8.236 -2.723 1.00 40.14 18 PRO B C 1
ATOM 940 O O . PRO B 1 19 ? 40.578 -7.466 -2.648 1.00 40.53 18 PRO B O 1
ATOM 944 N N . VAL B 1 20 ? 42.199 -8.465 -3.860 1.00 39.64 19 VAL B N 1
ATOM 945 C CA . VAL B 1 20 ? 41.750 -7.941 -5.171 1.00 39.17 19 VAL B CA 1
ATOM 946 C C . VAL B 1 20 ? 41.312 -9.062 -6.100 1.00 39.14 19 VAL B C 1
ATOM 947 O O . VAL B 1 20 ? 41.861 -10.166 -6.037 1.00 39.31 19 VAL B O 1
ATOM 951 N N . LEU B 1 21 ? 40.346 -8.781 -6.973 1.00 38.89 20 LEU B N 1
ATOM 952 C CA . LEU B 1 21 ? 39.848 -9.792 -7.918 1.00 38.93 20 LEU B CA 1
ATOM 953 C C . LEU B 1 21 ? 40.849 -10.088 -9.037 1.00 39.14 20 LEU B C 1
ATOM 954 O O . LEU B 1 21 ? 41.304 -9.188 -9.718 1.00 39.73 20 LEU B O 1
ATOM 959 N N . VAL B 1 22 ? 41.194 -11.348 -9.229 1.00 39.39 21 VAL B N 1
ATOM 960 C CA . VAL B 1 22 ? 42.135 -11.713 -10.276 1.00 39.84 21 VAL B CA 1
ATOM 961 C C . VAL B 1 22 ? 41.368 -12.077 -11.538 1.00 40.29 21 VAL B C 1
ATOM 962 O O . VAL B 1 22 ? 41.722 -11.668 -12.644 1.00 40.21 21 VAL B O 1
ATOM 966 N N . GLY B 1 23 ? 40.307 -12.851 -11.355 1.00 40.83 22 GLY B N 1
ATOM 967 C CA . GLY B 1 23 ? 39.545 -13.408 -12.463 1.00 41.38 22 GLY B CA 1
ATOM 968 C C . GLY B 1 23 ? 38.570 -14.480 -12.000 1.00 41.75 22 GLY B C 1
ATOM 969 O O . GLY B 1 23 ? 38.369 -14.700 -10.788 1.00 42.24 22 GLY B O 1
ATOM 970 N N . ARG B 1 24 ? 37.953 -15.161 -12.956 1.00 41.47 23 ARG B N 1
ATOM 971 C CA . ARG B 1 24 ? 36.941 -16.126 -12.603 1.00 41.56 23 ARG B CA 1
ATOM 972 C C . ARG B 1 24 ? 37.186 -17.377 -13.389 1.00 40.99 23 ARG B C 1
ATOM 973 O O . ARG B 1 24 ? 37.314 -17.311 -14.593 1.00 40.98 23 ARG B O 1
ATOM 981 N N . LEU B 1 25 ? 37.283 -18.513 -12.710 1.00 40.71 24 LEU B N 1
ATOM 982 C CA . LEU B 1 25 ? 37.177 -19.788 -13.400 1.00 40.44 24 LEU B CA 1
ATOM 983 C C . LEU B 1 25 ? 35.703 -19.963 -13.719 1.00 40.72 24 LEU B C 1
ATOM 984 O O . LEU B 1 25 ? 34.823 -19.619 -12.899 1.00 41.17 24 LEU B O 1
ATOM 989 N N . HIS B 1 26 ? 35.422 -20.461 -14.920 1.00 40.51 25 HIS B N 1
ATOM 990 C CA . HIS B 1 26 ? 34.046 -20.612 -15.344 1.00 40.01 25 HIS B CA 1
ATOM 991 C C . HIS B 1 26 ? 33.933 -21.549 -16.533 1.00 39.90 25 HIS B C 1
ATOM 992 O O . HIS B 1 26 ? 34.604 -21.369 -17.548 1.00 39.92 25 HIS B O 1
ATOM 999 N N . SER B 1 27 ? 33.085 -22.559 -16.388 1.00 39.96 26 SER B N 1
ATOM 1000 C CA . SER B 1 27 ? 32.762 -23.467 -17.483 1.00 40.46 26 SER B CA 1
ATOM 1001 C C . SER B 1 27 ? 31.436 -23.059 -18.093 1.00 40.85 26 SER B C 1
ATOM 1002 O O . SER B 1 27 ? 30.559 -22.559 -17.383 1.00 40.94 26 SER B O 1
ATOM 1005 N N . ASP B 1 28 ? 31.278 -23.280 -19.397 1.00 41.14 27 ASP B N 1
ATOM 1006 C CA . ASP B 1 28 ? 30.053 -22.857 -20.077 1.00 41.79 27 ASP B CA 1
ATOM 1007 C C . ASP B 1 28 ? 28.851 -23.762 -19.742 1.00 41.74 27 ASP B C 1
ATOM 1008 O O . ASP B 1 28 ? 27.713 -23.470 -20.112 1.00 41.79 27 ASP B O 1
ATOM 1013 N N . ILE B 1 29 ? 29.105 -24.839 -19.008 1.00 41.86 28 ILE B N 1
ATOM 1014 C CA . ILE B 1 29 ? 28.038 -25.760 -18.640 1.00 41.96 28 ILE B CA 1
ATOM 1015 C C . ILE B 1 29 ? 27.456 -25.390 -17.265 1.00 41.80 28 ILE B C 1
ATOM 1016 O O . ILE B 1 29 ? 26.388 -25.887 -16.873 1.00 41.77 28 ILE B O 1
ATOM 1021 N N . ASP B 1 30 ? 28.162 -24.509 -16.551 1.00 41.42 29 ASP B N 1
ATOM 1022 C CA . ASP B 1 30 ? 27.670 -23.939 -15.299 1.00 41.24 29 ASP B CA 1
ATOM 1023 C C . ASP B 1 30 ? 26.343 -23.243 -15.548 1.00 41.60 29 ASP B C 1
ATOM 1024 O O . ASP B 1 30 ? 26.314 -22.157 -16.132 1.00 41.78 29 ASP B O 1
ATOM 1029 N N . SER B 1 31 ? 25.247 -23.862 -15.103 1.00 41.77 30 SER B N 1
ATOM 1030 C CA . SER B 1 31 ? 23.932 -23.246 -15.254 1.00 41.81 30 SER B CA 1
ATOM 1031 C C . SER B 1 31 ? 23.667 -22.191 -14.178 1.00 41.96 30 SER B C 1
ATOM 1032 O O . SER B 1 31 ? 22.722 -21.429 -14.278 1.00 42.18 30 SER B O 1
ATOM 1035 N N . GLY B 1 32 ? 24.520 -22.129 -13.164 1.00 42.31 31 GLY B N 1
ATOM 1036 C CA . GLY B 1 32 ? 24.371 -21.136 -12.105 1.00 42.60 31 GLY B CA 1
ATOM 1037 C C . GLY B 1 32 ? 23.657 -21.688 -10.888 1.00 42.91 31 GLY B C 1
ATOM 1038 O O . GLY B 1 32 ? 23.499 -20.988 -9.895 1.00 43.02 31 GLY B O 1
ATOM 1039 N N . ASP B 1 33 ? 23.221 -22.947 -10.977 1.00 43.17 32 ASP B N 1
ATOM 1040 C CA . ASP B 1 33 ? 22.572 -23.673 -9.882 1.00 43.05 32 ASP B CA 1
ATOM 1041 C C . ASP B 1 33 ? 23.549 -23.910 -8.737 1.00 43.17 32 ASP B C 1
ATOM 1042 O O . ASP B 1 33 ? 23.158 -24.421 -7.697 1.00 43.30 32 ASP B O 1
ATOM 1047 N N . GLY B 1 34 ? 24.821 -23.564 -8.948 1.00 43.30 33 GLY B N 1
ATOM 1048 C CA . GLY B 1 34 ? 25.869 -23.749 -7.947 1.00 43.26 33 GLY B CA 1
ATOM 1049 C C . GLY B 1 34 ? 26.205 -25.203 -7.627 1.00 43.30 33 GLY B C 1
ATOM 1050 O O . GLY B 1 34 ? 26.667 -25.506 -6.522 1.00 43.45 33 GLY B O 1
ATOM 1051 N N . ASN B 1 35 ? 25.983 -26.106 -8.583 1.00 43.10 34 ASN B N 1
ATOM 1052 C CA . ASN B 1 35 ? 26.284 -27.533 -8.383 1.00 42.87 34 ASN B CA 1
ATOM 1053 C C . ASN B 1 35 ? 27.519 -28.010 -9.100 1.00 42.71 34 ASN B C 1
ATOM 1054 O O . ASN B 1 35 ? 27.686 -29.199 -9.367 1.00 42.90 34 ASN B O 1
ATOM 1059 N N . ILE B 1 36 ? 28.374 -27.048 -9.407 1.00 42.33 35 ILE B N 1
ATOM 1060 C CA . ILE B 1 36 ? 29.690 -27.297 -9.936 1.00 41.78 35 ILE B CA 1
ATOM 1061 C C . ILE B 1 36 ? 30.661 -26.597 -8.988 1.00 41.48 35 ILE B C 1
ATOM 1062 O O . ILE B 1 36 ? 30.340 -25.535 -8.419 1.00 41.55 35 ILE B O 1
ATOM 1067 N N . LYS B 1 37 ? 31.821 -27.235 -8.808 1.00 40.81 36 LYS B N 1
ATOM 1068 C CA . LYS B 1 37 ? 32.830 -26.860 -7.833 1.00 39.73 36 LYS B CA 1
ATOM 1069 C C . LYS B 1 37 ? 34.128 -26.636 -8.575 1.00 39.81 36 LYS B C 1
ATOM 1070 O O . LYS B 1 37 ? 34.614 -27.529 -9.294 1.00 39.58 36 LYS B O 1
ATOM 1076 N N . TYR B 1 38 ? 34.674 -25.436 -8.389 1.00 39.70 37 TYR B N 1
ATOM 1077 C CA . TYR B 1 38 ? 35.923 -25.026 -9.007 1.00 39.70 37 TYR B CA 1
ATOM 1078 C C . TYR B 1 38 ? 37.115 -25.255 -8.081 1.00 40.05 37 TYR B C 1
ATOM 1079 O O . TYR B 1 38 ? 37.182 -24.717 -6.967 1.00 40.29 37 TYR B O 1
ATOM 1088 N N . ILE B 1 39 ? 38.059 -26.057 -8.554 1.00 40.33 38 ILE B N 1
ATOM 1089 C CA . ILE B 1 39 ? 39.254 -26.368 -7.780 1.00 40.69 38 ILE B CA 1
ATOM 1090 C C . ILE B 1 39 ? 40.495 -25.658 -8.347 1.00 41.16 38 ILE B C 1
ATOM 1091 O O . ILE B 1 39 ? 40.937 -25.927 -9.489 1.00 41.89 38 ILE B O 1
ATOM 1096 N N . LEU B 1 40 ? 41.061 -24.767 -7.538 1.00 40.92 39 LEU B N 1
ATOM 1097 C CA . LEU B 1 40 ? 42.282 -24.081 -7.898 1.00 40.44 39 LEU B CA 1
ATOM 1098 C C . LEU B 1 40 ? 43.441 -24.824 -7.271 1.00 40.46 39 LEU B C 1
ATOM 1099 O O . LEU B 1 40 ? 43.392 -25.193 -6.094 1.00 40.26 39 LEU B O 1
ATOM 1104 N N . SER B 1 41 ? 44.469 -25.071 -8.075 1.00 40.49 40 SER B N 1
ATOM 1105 C CA . SER B 1 41 ? 45.749 -25.527 -7.553 1.00 40.09 40 SER B CA 1
ATOM 1106 C C . SER B 1 41 ? 46.912 -24.901 -8.332 1.00 40.41 40 SER B C 1
ATOM 1107 O O . SER B 1 41 ? 46.711 -24.173 -9.313 1.00 40.07 40 SER B O 1
ATOM 1110 N N . GLY B 1 42 ? 48.130 -25.160 -7.874 1.00 40.67 41 GLY B N 1
ATOM 1111 C CA . GLY B 1 42 ? 49.302 -24.670 -8.576 1.00 40.78 41 GLY B CA 1
ATOM 1112 C C . GLY B 1 42 ? 49.979 -23.568 -7.807 1.00 40.94 41 GLY B C 1
ATOM 1113 O O . GLY B 1 42 ? 49.657 -23.335 -6.641 1.00 40.56 41 GLY B O 1
ATOM 1114 N N . GLU B 1 43 ? 50.894 -22.879 -8.485 1.00 41.11 42 GLU B N 1
ATOM 1115 C CA . GLU B 1 43 ? 51.750 -21.863 -7.878 1.00 41.16 42 GLU B CA 1
ATOM 1116 C C . GLU B 1 43 ? 50.963 -20.778 -7.150 1.00 41.11 42 GLU B C 1
ATOM 1117 O O . GLU B 1 43 ? 50.170 -20.066 -7.768 1.00 41.04 42 GLU B O 1
ATOM 1123 N N . GLY B 1 44 ? 51.172 -20.692 -5.833 1.00 41.20 43 GLY B N 1
ATOM 1124 C CA . GLY B 1 44 ? 50.541 -19.691 -4.970 1.00 41.54 43 GLY B CA 1
ATOM 1125 C C . GLY B 1 44 ? 49.088 -19.937 -4.581 1.00 42.26 43 GLY B C 1
ATOM 1126 O O . GLY B 1 44 ? 48.473 -19.100 -3.904 1.00 42.75 43 GLY B O 1
ATOM 1127 N N . ALA B 1 45 ? 48.527 -21.069 -5.016 1.00 42.34 44 ALA B N 1
ATOM 1128 C CA . ALA B 1 45 ? 47.162 -21.466 -4.657 1.00 41.96 44 ALA B CA 1
ATOM 1129 C C . ALA B 1 45 ? 47.042 -21.746 -3.156 1.00 41.89 44 ALA B C 1
ATOM 1130 O O . ALA B 1 45 ? 47.912 -22.419 -2.564 1.00 42.14 44 ALA B O 1
ATOM 1132 N N . GLY B 1 46 ? 45.971 -21.221 -2.553 1.00 41.25 45 GLY B N 1
ATOM 1133 C CA . GLY B 1 46 ? 45.683 -21.411 -1.138 1.00 40.35 45 GLY B CA 1
ATOM 1134 C C . GLY B 1 46 ? 46.540 -20.558 -0.224 1.00 40.17 45 GLY B C 1
ATOM 1135 O O . GLY B 1 46 ? 46.440 -20.659 1.002 1.00 40.41 45 GLY B O 1
ATOM 1136 N N . THR B 1 47 ? 47.411 -19.747 -0.816 1.00 39.79 46 THR B N 1
ATOM 1137 C CA . THR B 1 47 ? 48.093 -18.676 -0.092 1.00 39.38 46 THR B CA 1
ATOM 1138 C C . THR B 1 47 ? 47.848 -17.347 -0.807 1.00 39.03 46 THR B C 1
ATOM 1139 O O . THR B 1 47 ? 46.963 -16.592 -0.394 1.00 39.14 46 THR B O 1
ATOM 1143 N N . ILE B 1 48 ? 48.589 -17.078 -1.886 1.00 38.41 47 ILE B N 1
ATOM 1144 C CA . ILE B 1 48 ? 48.436 -15.821 -2.634 1.00 37.73 47 ILE B CA 1
ATOM 1145 C C . ILE B 1 48 ? 47.083 -15.738 -3.333 1.00 37.97 47 ILE B C 1
ATOM 1146 O O . ILE B 1 48 ? 46.379 -14.729 -3.236 1.00 38.07 47 ILE B O 1
ATOM 1151 N N . PHE B 1 49 ? 46.732 -16.802 -4.037 1.00 37.79 48 PHE B N 1
ATOM 1152 C CA . PHE B 1 49 ? 45.494 -16.839 -4.772 1.00 38.20 48 PHE B CA 1
ATOM 1153 C C . PHE B 1 49 ? 44.571 -17.805 -4.076 1.00 39.01 48 PHE B C 1
ATOM 1154 O O . PHE B 1 49 ? 44.965 -18.924 -3.754 1.00 39.71 48 PHE B O 1
ATOM 1162 N N . VAL B 1 50 ? 43.343 -17.355 -3.849 1.00 39.52 49 VAL B N 1
ATOM 1163 C CA . VAL B 1 50 ? 42.313 -18.121 -3.179 1.00 39.73 49 VAL B CA 1
ATOM 1164 C C . VAL B 1 50 ? 41.091 -18.062 -4.076 1.00 40.22 49 VAL B C 1
ATOM 1165 O O . VAL B 1 50 ? 40.832 -17.017 -4.691 1.00 40.54 49 VAL B O 1
ATOM 1169 N N . ILE B 1 51 ? 40.350 -19.165 -4.167 1.00 40.46 50 ILE B N 1
ATOM 1170 C CA . ILE B 1 51 ? 39.112 -19.192 -4.956 1.00 40.87 50 ILE B CA 1
ATOM 1171 C C . ILE B 1 51 ? 37.861 -19.446 -4.101 1.00 41.07 50 ILE B C 1
ATOM 1172 O O . ILE B 1 51 ? 37.940 -20.044 -3.048 1.00 41.33 50 ILE B O 1
ATOM 1177 N N . ASP B 1 52 ? 36.723 -18.941 -4.555 1.00 41.40 51 ASP B N 1
ATOM 1178 C CA . ASP B 1 52 ? 35.423 -19.330 -4.051 1.00 41.67 51 ASP B CA 1
ATOM 1179 C C . ASP B 1 52 ? 34.965 -20.415 -5.026 1.00 41.47 51 ASP B C 1
ATOM 1180 O O . ASP B 1 52 ? 34.803 -20.147 -6.218 1.00 41.52 51 ASP B O 1
ATOM 1185 N N . ASP B 1 53 ? 34.771 -21.640 -4.545 1.00 41.23 52 ASP B N 1
ATOM 1186 C CA . ASP B 1 53 ? 34.491 -22.744 -5.470 1.00 41.20 52 ASP B CA 1
ATOM 1187 C C . ASP B 1 53 ? 33.049 -22.788 -5.978 1.00 41.24 52 ASP B C 1
ATOM 1188 O O . ASP B 1 53 ? 32.719 -23.582 -6.850 1.00 41.22 52 ASP B O 1
ATOM 1193 N N . LYS B 1 54 ? 32.206 -21.928 -5.425 1.00 41.43 53 LYS B N 1
ATOM 1194 C CA . LYS B 1 54 ? 30.858 -21.732 -5.931 1.00 41.90 53 LYS B CA 1
ATOM 1195 C C . LYS B 1 54 ? 30.877 -20.672 -7.042 1.00 41.99 53 LYS B C 1
ATOM 1196 O O . LYS B 1 54 ? 30.444 -20.937 -8.160 1.00 42.32 53 LYS B O 1
ATOM 1202 N N . SER B 1 55 ? 31.414 -19.487 -6.749 1.00 41.81 54 SER B N 1
ATOM 1203 C CA . SER B 1 55 ? 31.400 -18.369 -7.700 1.00 41.24 54 SER B CA 1
ATOM 1204 C C . SER B 1 55 ? 32.512 -18.441 -8.742 1.00 41.11 54 SER B C 1
ATOM 1205 O O . SER B 1 55 ? 32.389 -17.873 -9.831 1.00 41.49 54 SER B O 1
ATOM 1208 N N . GLY B 1 56 ? 33.608 -19.110 -8.397 1.00 40.66 55 GLY B N 1
ATOM 1209 C CA . GLY B 1 56 ? 34.736 -19.241 -9.305 1.00 40.21 55 GLY B CA 1
ATOM 1210 C C . GLY B 1 56 ? 35.685 -18.058 -9.314 1.00 39.98 55 GLY B C 1
ATOM 1211 O O . GLY B 1 56 ? 36.636 -18.020 -10.101 1.00 39.91 55 GLY B O 1
ATOM 1212 N N . ASN B 1 57 ? 35.443 -17.088 -8.443 1.00 39.69 56 ASN B N 1
ATOM 1213 C CA . ASN B 1 57 ? 36.291 -15.908 -8.416 1.00 39.66 56 ASN B CA 1
ATOM 1214 C C . ASN B 1 57 ? 37.576 -16.156 -7.680 1.00 39.69 56 ASN B C 1
ATOM 1215 O O . ASN B 1 57 ? 37.580 -16.754 -6.592 1.00 39.85 56 ASN B O 1
ATOM 1220 N N . ILE B 1 58 ? 38.660 -15.666 -8.267 1.00 39.19 57 ILE B N 1
ATOM 1221 C CA . ILE B 1 58 ? 39.967 -15.763 -7.657 1.00 38.94 57 ILE B CA 1
ATOM 1222 C C . ILE B 1 58 ? 40.364 -14.401 -7.118 1.00 38.95 57 ILE B C 1
ATOM 1223 O O . ILE B 1 58 ? 40.171 -13.387 -7.785 1.00 38.94 57 ILE B O 1
ATOM 1228 N N . HIS B 1 59 ? 40.894 -14.383 -5.898 1.00 38.85 58 HIS B N 1
ATOM 1229 C CA . HIS B 1 59 ? 41.437 -13.161 -5.329 1.00 38.94 58 HIS B CA 1
ATOM 1230 C C . HIS B 1 59 ? 42.910 -13.322 -5.011 1.00 39.31 58 HIS B C 1
ATOM 1231 O O . HIS B 1 59 ? 43.386 -14.443 -4.765 1.00 39.60 58 HI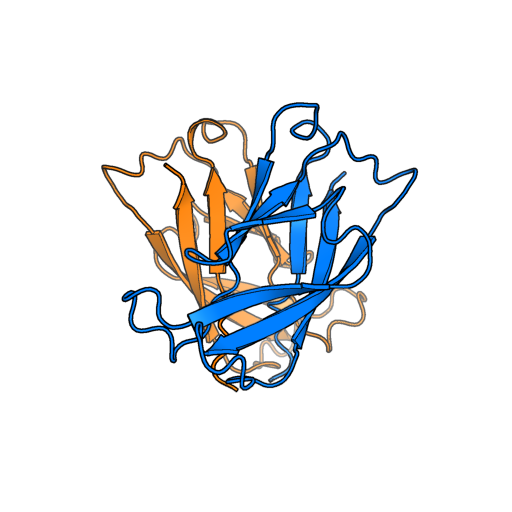S B O 1
ATOM 1238 N N . ALA B 1 60 ? 43.630 -12.201 -5.047 1.00 39.22 59 ALA B N 1
ATOM 1239 C CA . ALA B 1 60 ? 44.993 -12.140 -4.544 1.00 39.23 59 ALA B CA 1
ATOM 1240 C C . ALA B 1 60 ? 44.936 -11.594 -3.120 1.00 39.38 59 ALA B C 1
ATOM 1241 O O . ALA B 1 60 ? 44.170 -10.667 -2.845 1.00 39.54 59 ALA B O 1
ATOM 1243 N N . THR B 1 61 ? 45.732 -12.157 -2.215 1.00 39.31 60 THR B N 1
ATOM 1244 C CA . THR B 1 61 ? 45.610 -11.793 -0.798 1.00 39.57 60 THR B CA 1
ATOM 1245 C C . THR B 1 61 ? 46.775 -10.971 -0.238 1.00 39.29 60 THR B C 1
ATOM 1246 O O . THR B 1 61 ? 46.591 -10.217 0.717 1.00 39.31 60 THR B O 1
ATOM 1250 N N . LYS B 1 62 ? 47.958 -11.132 -0.834 1.00 39.15 61 LYS B N 1
ATOM 1251 C CA . LYS B 1 62 ? 49.204 -10.497 -0.386 1.00 38.88 61 LYS B CA 1
ATOM 1252 C C . LYS B 1 62 ? 49.600 -9.300 -1.245 1.00 38.78 61 LYS B C 1
ATOM 1253 O O . LYS B 1 62 ? 49.070 -9.115 -2.351 1.00 38.61 61 LYS B O 1
ATOM 1259 N N . THR B 1 63 ? 50.522 -8.489 -0.715 1.00 38.75 62 THR B N 1
ATOM 1260 C CA . THR B 1 63 ? 51.308 -7.557 -1.525 1.00 38.66 62 THR B CA 1
ATOM 1261 C C . THR B 1 63 ? 52.187 -8.372 -2.472 1.00 39.08 62 THR B C 1
ATOM 1262 O O . THR B 1 63 ? 52.848 -9.317 -2.041 1.00 39.12 62 THR B O 1
ATOM 1266 N N . LEU B 1 64 ? 52.180 -8.020 -3.759 1.00 39.47 63 LEU B N 1
ATOM 1267 C CA . LEU B 1 64 ? 52.973 -8.741 -4.765 1.00 39.58 63 LEU B CA 1
ATOM 1268 C C . LEU B 1 64 ? 53.990 -7.828 -5.439 1.00 39.66 63 LEU B C 1
ATOM 1269 O O . LEU B 1 64 ? 53.708 -6.659 -5.663 1.00 39.59 63 LEU B O 1
ATOM 1274 N N . ASP B 1 65 ? 55.170 -8.371 -5.741 1.00 39.94 64 ASP B N 1
ATOM 1275 C CA . ASP B 1 65 ? 56.285 -7.602 -6.310 1.00 40.10 64 ASP B CA 1
ATOM 1276 C C . ASP B 1 65 ? 56.818 -8.302 -7.552 1.00 40.22 64 ASP B C 1
ATOM 1277 O O . ASP B 1 65 ? 57.538 -9.292 -7.451 1.00 40.33 64 ASP B O 1
ATOM 1282 N N . ARG B 1 66 ? 56.464 -7.762 -8.714 1.00 40.34 65 ARG B N 1
ATOM 1283 C CA . ARG B 1 66 ? 56.816 -8.321 -10.018 1.00 40.54 65 ARG B CA 1
ATOM 1284 C C . ARG B 1 66 ? 58.280 -8.730 -10.134 1.00 40.70 65 ARG B C 1
ATOM 1285 O O . ARG B 1 66 ? 58.595 -9.724 -10.783 1.00 40.40 65 ARG B O 1
ATOM 1293 N N . GLU B 1 67 ? 59.160 -7.948 -9.507 1.00 41.32 66 GLU B N 1
ATOM 1294 C CA . GLU B 1 67 ? 60.588 -8.257 -9.419 1.00 41.90 66 GLU B CA 1
ATOM 1295 C C . GLU B 1 67 ? 60.821 -9.639 -8.791 1.00 42.32 66 GLU B C 1
ATOM 1296 O O . GLU B 1 67 ? 61.574 -10.457 -9.326 1.00 42.25 66 GLU B O 1
ATOM 1302 N N . GLU B 1 68 ? 60.160 -9.897 -7.664 1.00 42.81 67 GLU B N 1
ATOM 1303 C CA . GLU B 1 68 ? 60.291 -11.174 -6.968 1.00 43.52 67 GLU B CA 1
ATOM 1304 C C . GLU B 1 68 ? 59.698 -12.320 -7.784 1.00 43.59 67 GLU B C 1
ATOM 1305 O O . GLU B 1 68 ? 60.254 -13.409 -7.797 1.00 43.84 67 GLU B O 1
ATOM 1311 N N . ARG B 1 69 ? 58.585 -12.061 -8.471 1.00 43.90 68 ARG B N 1
ATOM 1312 C CA . ARG B 1 69 ? 57.887 -13.074 -9.269 1.00 44.34 68 ARG B CA 1
ATOM 1313 C C . ARG B 1 69 ? 57.034 -12.461 -10.341 1.00 44.06 68 ARG B C 1
ATOM 1314 O O . ARG B 1 69 ? 56.011 -11.839 -10.025 1.00 44.38 68 ARG B O 1
ATOM 1322 N N . ALA B 1 70 ? 57.419 -12.663 -11.600 1.00 43.55 69 ALA B N 1
ATOM 1323 C CA . ALA B 1 70 ? 56.682 -12.073 -12.723 1.00 43.11 69 ALA B CA 1
ATOM 1324 C C . ALA B 1 70 ? 55.272 -12.659 -12.924 1.00 42.76 69 ALA B C 1
ATOM 1325 O O . ALA B 1 70 ? 54.336 -11.924 -13.249 1.00 42.63 69 ALA B O 1
ATOM 1327 N N . GLN B 1 71 ? 55.129 -13.971 -12.714 1.00 42.29 70 GLN B N 1
ATOM 1328 C CA . GLN B 1 71 ? 53.886 -14.691 -13.041 1.00 41.86 70 GLN B CA 1
ATOM 1329 C C . GLN B 1 71 ? 53.790 -16.042 -12.353 1.00 41.43 70 GLN B C 1
ATOM 1330 O O . GLN B 1 71 ? 54.798 -16.559 -11.888 1.00 41.82 70 GLN B O 1
ATOM 1336 N N . TYR B 1 72 ? 52.582 -16.607 -12.307 1.00 40.69 71 TYR B N 1
ATOM 1337 C CA . TYR B 1 72 ? 52.325 -17.860 -11.608 1.00 40.32 71 TYR B CA 1
ATOM 1338 C C . TYR B 1 72 ? 51.513 -18.754 -12.514 1.00 40.44 71 TYR B C 1
ATOM 1339 O O . TYR B 1 72 ? 50.598 -18.266 -13.181 1.00 40.82 71 TYR B O 1
ATOM 1348 N N . THR B 1 73 ? 51.848 -20.049 -12.552 1.00 40.26 72 THR B N 1
ATOM 1349 C CA . THR B 1 73 ? 51.068 -21.044 -13.292 1.00 40.09 72 THR B CA 1
ATOM 1350 C C . THR B 1 73 ? 50.147 -21.776 -12.353 1.00 40.27 72 THR B C 1
ATOM 1351 O O . THR B 1 73 ? 50.597 -22.496 -11.441 1.00 40.27 72 THR B O 1
ATOM 1355 N N . LEU B 1 74 ? 48.856 -21.597 -12.597 1.00 40.42 73 LEU B N 1
ATOM 1356 C CA . LEU B 1 74 ? 47.818 -22.237 -11.801 1.00 41.06 73 LEU B CA 1
ATOM 1357 C C . LEU B 1 74 ? 47.051 -23.198 -12.654 1.00 41.26 73 LEU B C 1
ATOM 1358 O O . LEU B 1 74 ? 47.053 -23.080 -13.879 1.00 41.30 73 LEU B O 1
ATOM 1363 N N . MET B 1 75 ? 46.396 -24.149 -11.992 1.00 41.76 74 MET B N 1
ATOM 1364 C CA . MET B 1 75 ? 45.564 -25.129 -12.669 1.00 42.35 74 MET B CA 1
ATOM 1365 C C . MET B 1 75 ? 44.097 -24.991 -12.288 1.00 41.82 74 MET B C 1
ATOM 1366 O O . MET B 1 75 ? 43.760 -24.891 -11.088 1.00 42.03 74 MET B O 1
ATOM 1371 N N . ALA B 1 76 ? 43.245 -24.989 -13.321 1.00 41.14 75 ALA B N 1
ATOM 1372 C CA . ALA B 1 76 ? 41.789 -24.932 -13.181 1.00 40.64 75 ALA B CA 1
ATOM 1373 C C . ALA B 1 76 ? 41.189 -26.335 -13.228 1.00 40.70 75 ALA B C 1
ATOM 1374 O O . ALA B 1 76 ? 41.662 -27.198 -13.965 1.00 41.02 75 ALA B O 1
ATOM 1376 N N . GLN B 1 77 ? 40.155 -26.568 -12.432 1.00 40.43 76 GLN B N 1
ATOM 1377 C CA . GLN B 1 77 ? 39.347 -27.773 -12.579 1.00 40.30 76 GLN B CA 1
ATOM 1378 C C . GLN B 1 77 ? 37.881 -27.462 -12.336 1.00 40.49 76 GLN B C 1
ATOM 1379 O O . GLN B 1 77 ? 37.540 -26.611 -11.494 1.00 40.73 76 GLN B O 1
ATOM 1385 N N . ALA B 1 78 ? 37.007 -28.143 -13.071 1.00 40.27 77 ALA B N 1
ATOM 1386 C CA . ALA B 1 78 ? 35.577 -28.042 -12.805 1.00 40.06 77 ALA B CA 1
ATOM 1387 C C . ALA B 1 78 ? 35.034 -29.428 -12.578 1.00 40.03 77 ALA B C 1
ATOM 1388 O O . ALA B 1 78 ? 34.957 -30.235 -13.510 1.00 39.90 77 ALA B O 1
ATOM 1390 N N . VAL B 1 79 ? 34.686 -29.706 -11.325 1.00 39.99 78 VAL B N 1
ATOM 1391 C CA . VAL B 1 79 ? 34.147 -31.009 -10.956 1.00 39.93 78 VAL B CA 1
ATOM 1392 C C . VAL B 1 79 ? 32.736 -30.839 -10.444 1.00 40.15 78 VAL B C 1
ATOM 1393 O O . VAL B 1 79 ? 32.356 -29.747 -10.019 1.00 40.44 78 VAL B O 1
ATOM 1397 N N . ASP B 1 80 ? 31.973 -31.924 -10.479 1.00 40.16 79 ASP B N 1
ATOM 1398 C CA . ASP B 1 80 ? 30.621 -31.936 -9.946 1.00 40.41 79 ASP B CA 1
ATOM 1399 C C . ASP B 1 80 ? 30.621 -31.853 -8.421 1.00 40.66 79 ASP B C 1
ATOM 1400 O O . ASP B 1 80 ? 31.339 -32.599 -7.750 1.00 40.77 79 ASP B O 1
ATOM 1405 N N . ARG B 1 81 ? 29.790 -30.963 -7.885 1.00 41.06 80 ARG B N 1
ATOM 1406 C CA . ARG B 1 81 ? 29.676 -30.749 -6.435 1.00 41.65 80 ARG B CA 1
ATOM 1407 C C . ARG B 1 81 ? 29.475 -32.027 -5.595 1.00 41.93 80 ARG B C 1
ATOM 1408 O O . ARG B 1 81 ? 29.914 -32.069 -4.448 1.00 42.20 80 ARG B O 1
ATOM 1416 N N . ASP B 1 82 ? 28.832 -33.061 -6.152 1.00 42.18 81 ASP B N 1
ATOM 1417 C CA . ASP B 1 82 ? 28.572 -34.303 -5.395 1.00 42.22 81 ASP B CA 1
ATOM 1418 C C . ASP B 1 82 ? 29.362 -35.518 -5.888 1.00 42.19 81 ASP B C 1
ATOM 1419 O O . ASP B 1 82 ? 30.032 -36.161 -5.088 1.00 42.30 81 ASP B O 1
ATOM 1424 N N . THR B 1 83 ? 29.285 -35.853 -7.179 1.00 42.17 82 THR B N 1
ATOM 1425 C CA . THR B 1 83 ? 30.068 -36.999 -7.707 1.00 42.10 82 THR B CA 1
ATOM 1426 C C . THR B 1 83 ? 31.578 -36.707 -7.667 1.00 41.90 82 THR B C 1
ATOM 1427 O O . THR B 1 83 ? 32.410 -37.631 -7.691 1.00 41.72 82 THR B O 1
ATOM 1431 N N . ASN B 1 84 ? 31.912 -35.416 -7.615 1.00 41.51 83 ASN B N 1
ATOM 1432 C CA . ASN B 1 84 ? 33.296 -34.953 -7.678 1.00 41.35 83 ASN B CA 1
ATOM 1433 C C . ASN B 1 84 ? 34.039 -35.379 -8.935 1.00 41.43 83 ASN B C 1
ATOM 1434 O O . ASN B 1 84 ? 35.262 -35.187 -9.027 1.00 41.38 83 ASN B O 1
ATOM 1439 N N . ARG B 1 85 ? 33.304 -35.942 -9.899 1.00 41.52 84 ARG B N 1
ATOM 1440 C CA . ARG B 1 85 ? 33.910 -36.347 -11.169 1.00 41.96 84 ARG B CA 1
ATOM 1441 C C . ARG B 1 85 ? 34.056 -35.156 -12.110 1.00 41.66 84 ARG B C 1
ATOM 1442 O O . ARG B 1 85 ? 33.117 -34.370 -12.263 1.00 41.77 84 ARG B O 1
ATOM 1450 N N . PRO B 1 86 ? 35.258 -34.995 -12.704 1.00 41.45 85 PRO B N 1
ATOM 1451 C CA . PRO B 1 86 ? 35.560 -33.882 -13.609 1.00 41.24 85 PRO B CA 1
ATOM 1452 C C . PRO B 1 86 ? 34.496 -33.665 -14.709 1.00 40.95 85 PRO B C 1
ATOM 1453 O O . PRO B 1 86 ? 34.042 -34.631 -15.319 1.00 40.80 85 PRO B O 1
ATOM 1457 N N . LEU B 1 87 ? 34.090 -32.411 -14.927 1.00 40.62 86 LEU B N 1
ATOM 1458 C CA . LEU B 1 87 ? 33.201 -32.070 -16.034 1.00 40.08 86 LEU B CA 1
ATOM 1459 C C . LEU B 1 87 ? 34.100 -31.638 -17.181 1.00 40.55 86 LEU B C 1
ATOM 1460 O O . LEU B 1 87 ? 34.291 -32.395 -18.139 1.00 41.11 86 LEU B O 1
ATOM 1465 N N . GLU B 1 88 ? 34.698 -30.457 -17.059 1.00 40.92 87 GLU B N 1
ATOM 1466 C CA . GLU B 1 88 ? 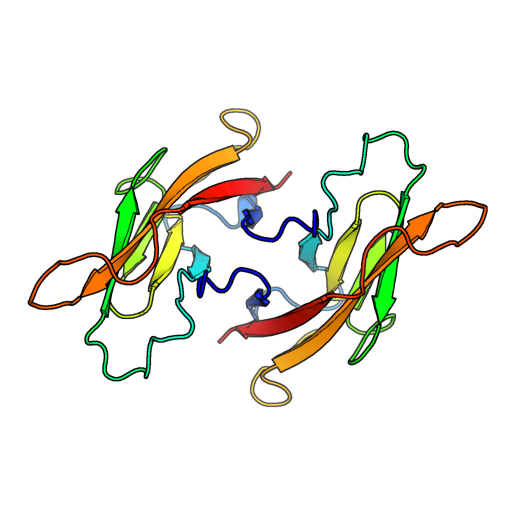35.729 -29.986 -17.999 1.00 41.13 87 GLU B CA 1
ATOM 1467 C C . GLU B 1 88 ? 37.087 -30.680 -17.729 1.00 41.29 87 GLU B C 1
ATOM 1468 O O . GLU B 1 88 ? 37.342 -31.105 -16.590 1.00 41.13 87 GLU B O 1
ATOM 1474 N N . PRO B 1 89 ? 37.954 -30.817 -18.775 1.00 41.55 88 PRO B N 1
ATOM 1475 C CA . PRO B 1 89 ? 39.318 -31.356 -18.555 1.00 41.17 88 PRO B CA 1
ATOM 1476 C C . PRO B 1 89 ? 40.158 -30.324 -17.841 1.00 41.04 88 PRO B C 1
ATOM 1477 O O . PRO B 1 89 ? 40.102 -29.148 -18.217 1.00 41.51 88 PRO B O 1
ATOM 1481 N N . PRO B 1 90 ? 40.951 -30.739 -16.836 1.00 40.70 89 PRO B N 1
ATOM 1482 C CA . PRO B 1 90 ? 41.731 -29.745 -16.107 1.00 40.53 89 PRO B CA 1
ATOM 1483 C C . PRO B 1 90 ? 42.617 -28.968 -17.073 1.00 40.50 89 PRO B C 1
ATOM 1484 O O . PRO B 1 90 ? 43.148 -29.557 -18.012 1.00 40.66 89 PRO B O 1
ATOM 1488 N N . SER B 1 91 ? 42.748 -27.660 -16.881 1.00 40.50 90 SER B N 1
ATOM 1489 C CA . SER B 1 91 ? 43.629 -26.884 -17.745 1.00 40.63 90 SER B CA 1
ATOM 1490 C C . SER B 1 91 ? 44.377 -25.790 -16.998 1.00 40.71 90 SER B C 1
ATOM 1491 O O . SER B 1 91 ? 43.831 -25.192 -16.063 1.00 40.63 90 SER B O 1
ATOM 1494 N N . GLU B 1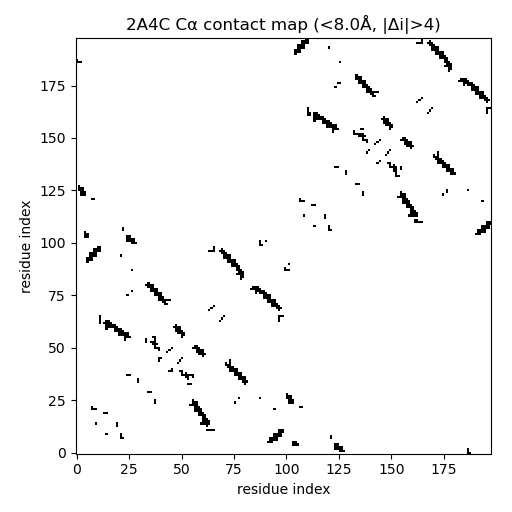 92 ? 45.615 -25.529 -17.435 1.00 40.69 91 GLU B N 1
ATOM 1495 C CA . GLU B 1 92 ? 46.475 -24.498 -16.835 1.00 40.64 91 GLU B CA 1
ATOM 1496 C C . GLU B 1 92 ? 46.061 -23.098 -17.243 1.00 40.53 91 GLU B C 1
ATOM 1497 O O . GLU B 1 92 ? 45.464 -22.913 -18.299 1.00 40.99 91 GLU B O 1
ATOM 1503 N N . PHE B 1 93 ? 46.355 -22.114 -16.397 1.00 40.08 92 PHE B N 1
ATOM 1504 C CA . PHE B 1 93 ? 46.281 -20.706 -16.791 1.00 39.35 92 PHE B CA 1
ATOM 1505 C C . PHE B 1 93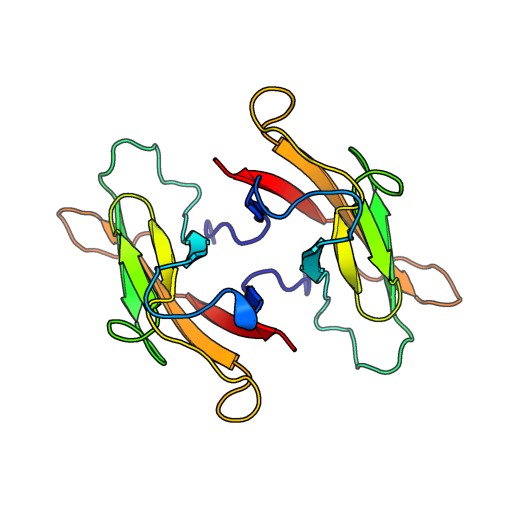 ? 47.366 -19.960 -16.048 1.00 39.12 92 PHE B C 1
ATOM 1506 O O . PHE B 1 93 ? 47.925 -20.495 -15.098 1.00 39.46 92 PHE B O 1
ATOM 1514 N N . ILE B 1 94 ? 47.683 -18.747 -16.486 1.00 38.64 93 ILE B N 1
ATOM 1515 C CA . ILE B 1 94 ? 48.792 -17.986 -15.911 1.00 38.09 93 ILE B CA 1
ATOM 1516 C C . ILE B 1 94 ? 48.314 -16.670 -15.303 1.00 38.39 93 ILE B C 1
ATOM 1517 O O . ILE B 1 94 ? 47.461 -15.976 -15.875 1.00 38.40 93 ILE B O 1
ATOM 1522 N N . VAL B 1 95 ? 48.865 -16.318 -14.148 1.00 38.18 94 VAL B N 1
ATOM 1523 C CA . VAL B 1 95 ? 48.610 -14.993 -13.599 1.00 38.25 94 VAL B CA 1
ATOM 1524 C C . VAL B 1 95 ? 49.877 -14.142 -13.697 1.00 38.66 94 VAL B C 1
ATOM 1525 O O . VAL B 1 95 ? 50.928 -14.512 -13.183 1.00 38.60 94 VAL B O 1
ATOM 1529 N N . LYS B 1 96 ? 49.776 -13.014 -14.388 1.00 39.31 95 LYS B N 1
ATOM 1530 C CA . LYS B 1 96 ? 50.940 -12.155 -14.619 1.00 40.18 95 LYS B CA 1
ATOM 1531 C C . LYS B 1 96 ? 50.868 -10.942 -13.712 1.00 40.29 95 LYS B C 1
ATOM 1532 O O . LYS B 1 96 ? 49.871 -10.227 -13.728 1.00 40.59 95 LYS B O 1
ATOM 1538 N N . VAL B 1 97 ? 51.909 -10.721 -12.911 1.00 40.63 96 VAL B N 1
ATOM 1539 C CA . VAL B 1 97 ? 51.962 -9.552 -12.023 1.00 41.04 96 VAL B CA 1
ATOM 1540 C C . VAL B 1 97 ? 52.383 -8.320 -12.821 1.00 41.49 96 VAL B C 1
ATOM 1541 O O . VAL B 1 97 ? 53.431 -8.313 -13.454 1.00 41.39 96 VAL B O 1
ATOM 1545 N N . GLN B 1 98 ? 51.576 -7.270 -12.784 1.00 42.34 97 GLN B N 1
ATOM 1546 C CA . GLN B 1 98 ? 51.809 -6.157 -13.690 1.00 43.22 97 GLN B CA 1
ATOM 1547 C C . GLN B 1 98 ? 52.679 -5.027 -13.167 1.00 43.65 97 GLN B C 1
ATOM 1548 O O . GLN B 1 98 ? 52.431 -4.441 -12.111 1.00 43.40 97 GLN B O 1
ATOM 1554 N N . ASP B 1 99 ? 53.703 -4.763 -13.972 1.00 44.49 98 ASP B N 1
ATOM 1555 C CA . ASP B 1 99 ? 54.672 -3.673 -13.858 1.00 45.12 98 ASP B CA 1
ATOM 1556 C C . ASP B 1 99 ? 54.256 -2.450 -13.034 1.00 44.95 98 ASP B C 1
ATOM 1557 O O . ASP B 1 99 ? 53.365 -1.678 -13.392 1.00 44.97 98 ASP B O 1
#

Secondary structure (DSSP, 8-state):
--B---EEEEEGGG-SSS-EEEEE--BTT--SSS-EEEEEEETTBTTTEEE-TTT-EEEE-S---TTT-SEEEEEEEEEETTT--BSS--EEEEEEEE-/--B---EEEEEGGG-SSS-EEEEE--BTT--SSS-EEEEEEETTBTTTEEE-TTT-EEEE-S---TTT-SEEEEEEEEEETTT--EEEEEEEEEEEEE-

InterPro domains:
  IPR000233 Cadherin, Y-type LIR-motif [PF01049] (728-787)
  IPR002126 Cadherin-like [PF00028] (64-150)
  IPR002126 Cadherin-like [PF00028] (164-258)
  IPR002126 Cadherin-like [PF00028] (273-374)
  IPR002126 Cadherin-like [PF00028] (391-479)
  IPR002126 Cadherin-like [PR00205] (99-118)
  IPR002126 Cadherin-like [PR00205] (159-188)
  IPR002126 Cadherin-like [PR00205] (231-243)
  IPR002126 Cadherin-like [PR00205] (247-266)
  IPR002126 Cadherin-like [PR00205] (266-279)
  IPR002126 Cadherin-like [PR00205] (325-351)
  IPR002126 Cadherin-like [PR00205] (470-487)
  IPR002126 Cadherin-like [PS50268] (79-159)
  IPR002126 Cadherin-like [PS50268] (160-268)
  IPR002126 Cadherin-like [PS50268] (269-383)
  IPR002126 Cadherin-like [PS50268] (384-488)
  IPR002126 Cadherin-like [PS50268] (488-609)
  IPR002126 Cadherin-like [SM00112] (76-157)
  IPR002126 Cadherin-like [SM00112] (181-266)
  IPR002126 Cadherin-like [SM00112] (290-382)

CATH classification: 2.60.40.60

GO terms:
  GO:0005737 cytoplasm (C, IDA)
  GO:0005886 plasma membrane (C, IDA)
  GO:0021957 corticospinal tract morphogenesis (P, IGI)
  GO:0043588 skin development (P, IMP)
  GO:0005886 plasma membrane (C, TAS)
  GO:0098978 glutamatergic synapse (C, IDA)
  GO:0045202 synapse (C, IDA)
  GO:0098685 Schaffer collateral - CA1 synapse (C, IDA)
  GO:0050804 modulation of chemical synaptic transmission (P, IDA)
  GO:0098685 Schaffer collateral - CA1 synapse (C, IMP)
  GO:0050804 modulation of chemical synaptic transmission (P, IMP)

Foldseek 3Di:
DPDDDFEWEDEQVVFAQDKDWTDFDDDPVDPLPQQKFKDKDFDCEPHQWDADRRRRIIIGRHRDDVVVPQKTKMKIWIAGNPVRHTPDPIDIGMYGYHD/DPDDDQEWEDAAVVFAQDKDWGDFDDDPVCPLPQFKFKDKDFDCEPHQWDADRRGRIIIGRHRDDCVVPQKTKMKIFIATNPVRHTDDDIDIGMYGYHD

Radius of gyration: 17.09 Å; Cα contacts (8 Å, |Δi|>4): 476; chains: 2; bounding box: 38×47×49 Å